Protein AF-A0A9D8IX11-F1 (afdb_monomer_lite)

Sequence (185 aa):
MSVLKRTYTVVKEFFIKYPAVLSGYIIYLYFFFATMDFYQNVKDESHSVLDLFQNFDALLWMWLLSYALVKIIDYRAKLLQREKDEIIRQREIELKETQLNTLHEVVRALQHDINNPLTIIFAYSRKAERSATENPEVLEFIKEIRESADRIAKSLADFSRAQTYQTVTTPFGPITSHGKENVPS

Secondary structure (DSSP, 8-state):
-HHHHHHHHHHHHHHHH-HHHHHHHHHHHHHHHHHHHHHHHHHH----HHHHHHHHHHHHHHHHHHHHHHHHHHHHHHHHHHHHHHHHHHHHHHHHHHHHHHHHHHHHHHHHHHHHHHHHHHHHHHHHHHH-TT-HHHHHHHHHHHHHHHHHHHHHHHHHHHHHT--EEETTEEE--PPP-----

Structure (mmCIF, N/CA/C/O backbone):
data_AF-A0A9D8IX11-F1
#
_entry.id   AF-A0A9D8IX11-F1
#
loop_
_atom_site.group_PDB
_atom_site.id
_atom_site.type_symbol
_atom_site.label_atom_id
_atom_site.label_alt_id
_atom_site.label_comp_id
_atom_site.label_asym_id
_atom_site.label_entity_id
_atom_site.label_seq_id
_atom_site.pdbx_PDB_ins_code
_atom_site.Cartn_x
_atom_site.Cartn_y
_atom_site.Cartn_z
_atom_site.occupancy
_atom_site.B_iso_or_equiv
_atom_site.auth_seq_id
_atom_site.auth_comp_id
_atom_site.auth_asym_id
_atom_site.auth_atom_id
_atom_site.pdbx_PDB_model_num
ATOM 1 N N . MET A 1 1 ? 27.690 30.017 -21.004 1.00 53.62 1 MET A N 1
ATOM 2 C CA . MET A 1 1 ? 28.148 28.628 -20.738 1.00 53.62 1 MET A CA 1
ATOM 3 C C . MET A 1 1 ? 27.056 27.681 -20.192 1.00 53.62 1 MET A C 1
ATOM 5 O O . MET A 1 1 ? 27.267 26.476 -20.212 1.00 53.62 1 MET A O 1
ATOM 9 N N . SER A 1 2 ? 25.881 28.165 -19.747 1.00 66.38 2 SER A N 1
ATOM 10 C CA . SER A 1 2 ? 24.789 27.330 -19.190 1.00 6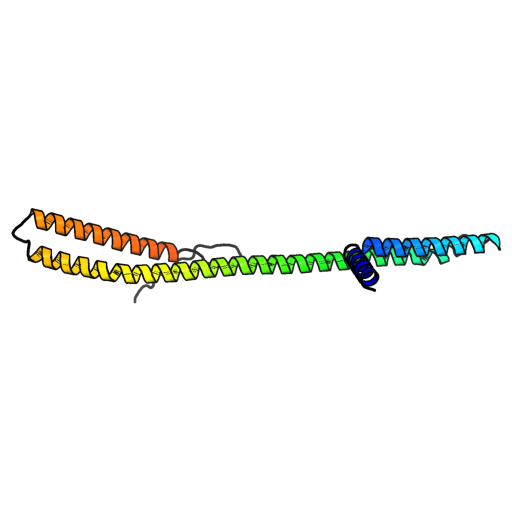6.38 2 SER A CA 1
ATOM 11 C C . SER A 1 2 ? 23.916 26.618 -20.240 1.00 66.38 2 SER A C 1
ATOM 13 O O . SER A 1 2 ? 23.458 25.502 -20.007 1.00 66.38 2 SER A O 1
ATOM 15 N N . VAL A 1 3 ? 23.722 27.221 -21.417 1.00 71.19 3 VAL A N 1
ATOM 16 C CA . VAL A 1 3 ? 22.855 26.683 -22.485 1.00 71.19 3 VAL A CA 1
ATOM 17 C C . VAL A 1 3 ? 23.454 25.429 -23.137 1.00 71.19 3 VAL A C 1
ATOM 19 O O . VAL A 1 3 ? 22.733 24.480 -23.433 1.00 71.19 3 VAL A O 1
ATOM 22 N N . LEU A 1 4 ? 24.784 25.376 -23.275 1.00 71.25 4 LEU A N 1
ATOM 23 C CA . LEU A 1 4 ? 25.499 24.226 -23.841 1.00 71.25 4 LEU A CA 1
ATOM 24 C C . LEU A 1 4 ? 25.418 22.989 -22.929 1.00 71.25 4 LEU A C 1
ATOM 26 O O . LEU A 1 4 ? 25.205 21.877 -23.396 1.00 71.25 4 LEU A O 1
ATOM 30 N N . LYS A 1 5 ? 25.519 23.182 -21.605 1.00 70.81 5 LYS A N 1
ATOM 31 C CA . LYS A 1 5 ? 25.327 22.090 -20.638 1.00 70.81 5 LYS A CA 1
ATOM 32 C C . LYS A 1 5 ? 23.883 21.594 -20.636 1.00 70.81 5 LYS A C 1
ATOM 34 O O . LYS A 1 5 ? 23.667 20.392 -20.637 1.00 70.81 5 LYS A O 1
ATOM 39 N N . ARG A 1 6 ? 22.900 22.500 -20.684 1.00 71.62 6 ARG A N 1
ATOM 40 C CA . ARG A 1 6 ? 21.474 22.133 -20.681 1.00 71.62 6 ARG A CA 1
ATOM 41 C C . ARG A 1 6 ? 21.070 21.357 -21.937 1.00 71.62 6 ARG A C 1
ATOM 43 O O . ARG A 1 6 ? 20.368 20.360 -21.829 1.00 71.62 6 ARG A O 1
ATOM 50 N N . THR A 1 7 ? 21.545 21.779 -23.107 1.00 75.38 7 THR A N 1
ATO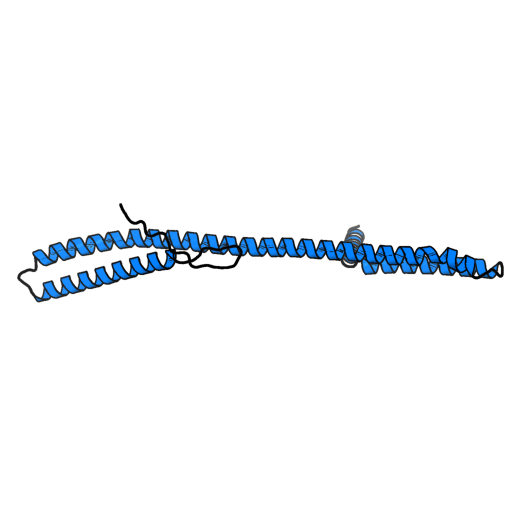M 51 C CA . THR A 1 7 ? 21.314 21.062 -24.373 1.00 75.38 7 THR A CA 1
ATOM 52 C C . THR A 1 7 ? 22.007 19.701 -24.382 1.00 75.38 7 THR A C 1
ATOM 54 O O . THR A 1 7 ? 21.373 18.712 -24.736 1.00 75.38 7 THR A O 1
ATOM 57 N N . TYR A 1 8 ? 23.247 19.610 -23.890 1.00 76.56 8 TYR A N 1
ATOM 58 C CA . TYR A 1 8 ? 23.950 18.334 -23.738 1.00 76.56 8 TYR A CA 1
ATOM 59 C C . TYR A 1 8 ? 23.199 17.347 -22.832 1.00 76.56 8 TYR A C 1
ATOM 61 O O . TYR A 1 8 ? 23.061 16.180 -23.190 1.00 76.56 8 TYR A O 1
ATOM 69 N N . THR A 1 9 ? 22.660 17.796 -21.693 1.00 72.12 9 THR A N 1
ATOM 70 C CA . THR A 1 9 ? 21.913 16.912 -20.782 1.00 72.12 9 THR A CA 1
ATOM 71 C C . THR A 1 9 ? 20.624 16.387 -21.413 1.00 72.12 9 THR A C 1
ATOM 73 O O . THR A 1 9 ? 20.359 15.195 -21.320 1.00 72.12 9 THR A O 1
ATOM 76 N N . VAL A 1 10 ? 19.863 17.236 -22.112 1.00 73.94 10 VAL A N 1
ATOM 77 C CA . VAL A 1 10 ? 18.613 16.833 -22.787 1.00 73.94 10 VAL A CA 1
ATOM 78 C C . VAL A 1 10 ? 18.887 15.837 -23.912 1.00 73.94 10 VAL A C 1
ATOM 80 O O . VAL A 1 10 ? 18.202 14.824 -24.028 1.00 73.94 10 VAL A O 1
ATOM 83 N N . VAL A 1 11 ? 19.918 16.091 -24.720 1.00 72.19 11 VAL A N 1
ATOM 84 C CA . VAL A 1 11 ? 20.327 15.187 -25.803 1.00 72.19 11 VAL A CA 1
ATOM 85 C C . VAL A 1 11 ? 20.815 13.852 -25.233 1.00 72.19 11 VAL A C 1
ATOM 87 O O . VAL A 1 11 ? 20.444 12.790 -25.729 1.00 72.19 11 VAL A O 1
ATOM 90 N N . LYS A 1 12 ? 21.583 13.885 -24.140 1.00 70.56 12 LYS A N 1
ATOM 91 C CA . LYS A 1 12 ? 22.043 12.684 -23.437 1.00 70.56 12 LYS A CA 1
ATOM 92 C C . LYS A 1 12 ? 20.875 11.878 -22.862 1.00 70.56 12 LYS A C 1
ATOM 94 O O . LYS A 1 12 ? 20.826 10.671 -23.067 1.00 70.56 12 LYS A O 1
ATOM 99 N N . GLU A 1 13 ? 19.927 12.521 -22.184 1.00 69.38 13 GLU A N 1
ATOM 100 C CA . GLU A 1 13 ? 18.719 11.862 -21.669 1.00 69.38 13 GLU A CA 1
ATOM 101 C C . GLU A 1 13 ? 17.867 11.269 -22.792 1.00 69.38 13 GLU A C 1
ATOM 103 O O . GLU A 1 13 ? 17.359 10.159 -22.650 1.00 69.38 13 GLU A O 1
ATOM 108 N N . PHE A 1 14 ? 17.758 11.958 -23.929 1.00 71.19 14 PHE A N 1
ATOM 109 C CA . PHE A 1 14 ? 17.039 11.458 -25.097 1.00 71.19 14 PHE A CA 1
ATOM 110 C C . PHE A 1 14 ? 17.687 10.192 -25.673 1.00 71.19 14 PHE A C 1
ATOM 112 O O . PHE A 1 14 ? 16.989 9.209 -25.916 1.00 71.19 14 PHE A O 1
ATOM 119 N N . PHE A 1 15 ? 19.014 10.166 -25.827 1.00 67.00 15 PHE A N 1
ATOM 120 C CA . PHE A 1 15 ? 19.726 8.980 -26.312 1.00 67.00 15 PHE A CA 1
ATOM 121 C C . PHE A 1 15 ? 19.745 7.825 -25.303 1.00 67.00 15 PHE A C 1
ATOM 123 O O . PHE A 1 15 ? 19.705 6.666 -25.711 1.00 67.00 15 PHE A O 1
ATOM 130 N N . ILE A 1 16 ? 19.741 8.119 -23.999 1.00 65.38 16 ILE A N 1
ATOM 131 C CA . ILE A 1 16 ? 19.570 7.103 -22.948 1.00 65.38 16 ILE A CA 1
ATOM 132 C C . ILE A 1 16 ? 18.152 6.517 -22.987 1.00 65.38 16 ILE A C 1
ATOM 134 O O . ILE A 1 16 ? 17.978 5.314 -22.803 1.00 65.38 16 ILE A O 1
ATOM 138 N N . LYS A 1 17 ? 17.140 7.351 -23.248 1.00 70.31 17 LYS A N 1
ATOM 139 C CA . LYS A 1 17 ? 15.735 6.935 -23.334 1.00 70.31 17 LYS A CA 1
ATOM 140 C C . LYS A 1 17 ? 15.424 6.163 -24.620 1.00 70.31 17 LYS A C 1
ATOM 142 O O . LYS A 1 17 ? 14.588 5.265 -24.593 1.00 70.31 17 LYS A O 1
ATOM 147 N N . TYR A 1 18 ? 16.108 6.480 -25.721 1.00 70.44 18 TYR A N 1
ATOM 148 C CA . TYR A 1 18 ? 15.903 5.866 -27.036 1.00 70.44 18 TYR A CA 1
ATOM 149 C C . TYR A 1 18 ? 17.219 5.340 -27.638 1.00 70.44 18 TYR A C 1
ATOM 151 O O . TYR A 1 18 ? 17.709 5.868 -28.641 1.00 70.44 18 TYR A O 1
ATOM 159 N N . PRO A 1 19 ? 17.787 4.258 -27.079 1.00 66.69 19 PRO A N 1
ATOM 160 C CA . PRO A 1 19 ? 19.046 3.680 -27.558 1.00 66.69 19 PRO A CA 1
ATOM 161 C C . PRO A 1 19 ? 18.957 3.162 -29.001 1.00 66.69 19 PRO A C 1
ATOM 163 O O . PRO A 1 19 ? 19.931 3.227 -29.748 1.00 66.69 19 PRO A O 1
ATOM 166 N N . ALA A 1 20 ? 17.769 2.716 -29.423 1.00 68.50 20 ALA A N 1
ATOM 167 C CA . ALA A 1 20 ? 17.506 2.307 -30.799 1.00 68.50 20 ALA A CA 1
ATOM 168 C C . ALA A 1 20 ? 17.742 3.460 -31.791 1.00 68.50 20 ALA A C 1
ATOM 170 O O . ALA A 1 20 ? 18.361 3.261 -32.834 1.00 68.50 20 ALA A O 1
ATOM 171 N N . VAL A 1 21 ? 17.331 4.683 -31.438 1.00 73.12 21 VAL A N 1
ATOM 172 C CA . VAL A 1 21 ? 17.494 5.870 -32.290 1.00 73.12 21 VAL A CA 1
ATOM 173 C C . VAL A 1 21 ? 18.972 6.231 -32.433 1.00 73.12 21 VAL A C 1
ATOM 175 O O . VAL A 1 21 ? 19.424 6.475 -33.548 1.00 73.12 21 VAL A O 1
ATOM 178 N N . LEU A 1 22 ? 19.748 6.181 -31.341 1.00 73.38 22 LEU A N 1
ATOM 179 C CA . LEU A 1 22 ? 21.206 6.367 -31.388 1.00 73.38 22 LEU A CA 1
ATOM 180 C C . LEU A 1 22 ? 21.865 5.351 -32.331 1.00 73.38 22 LEU A C 1
ATOM 182 O O . LEU A 1 22 ? 22.658 5.723 -33.192 1.00 73.38 22 LEU A O 1
ATOM 186 N N . SER A 1 23 ? 21.520 4.070 -32.179 1.00 71.56 23 SER A N 1
ATOM 187 C CA . SER A 1 23 ? 22.091 3.014 -33.014 1.00 71.56 23 SER A CA 1
ATOM 188 C C . SER A 1 23 ? 21.722 3.180 -34.490 1.00 71.56 23 SER A C 1
ATOM 190 O O . SER A 1 23 ? 22.580 3.001 -35.348 1.00 71.56 23 SER A O 1
ATOM 192 N N . GLY A 1 24 ? 20.495 3.626 -34.783 1.00 74.62 24 GLY A N 1
ATOM 193 C CA . GLY A 1 24 ? 20.067 3.972 -36.135 1.00 74.62 24 GLY A CA 1
ATOM 194 C C . GLY A 1 24 ? 20.939 5.071 -36.738 1.00 74.62 24 GLY A C 1
ATOM 195 O O . GLY A 1 24 ? 21.456 4.893 -37.835 1.00 74.62 24 GLY A O 1
ATOM 196 N N . TYR A 1 25 ? 21.188 6.162 -36.004 1.00 78.62 25 TYR A N 1
ATOM 197 C CA . TYR A 1 25 ? 22.081 7.232 -36.470 1.00 78.62 25 TYR A CA 1
ATOM 198 C C . TYR A 1 25 ? 23.495 6.729 -36.784 1.00 78.62 25 TYR A C 1
ATOM 200 O O . TYR A 1 25 ? 24.054 7.109 -37.809 1.00 78.62 25 TYR A O 1
ATOM 208 N N . ILE A 1 26 ? 24.059 5.858 -35.943 1.00 77.62 26 ILE A N 1
ATOM 209 C CA . ILE A 1 26 ? 25.401 5.289 -36.154 1.00 77.62 26 ILE A CA 1
ATOM 210 C C . ILE A 1 26 ? 25.430 4.394 -37.403 1.00 77.62 26 ILE A C 1
ATOM 212 O O . ILE A 1 26 ? 26.337 4.517 -38.225 1.00 77.62 26 ILE A O 1
ATOM 216 N N . ILE A 1 27 ? 24.415 3.543 -37.580 1.00 76.81 27 ILE A N 1
ATOM 217 C CA . ILE A 1 27 ? 24.293 2.650 -38.742 1.00 76.81 27 ILE A CA 1
ATOM 218 C C . ILE A 1 27 ? 24.140 3.458 -40.037 1.00 76.81 27 ILE A C 1
ATOM 220 O O . ILE A 1 27 ? 24.830 3.177 -41.015 1.00 76.81 27 ILE A O 1
ATOM 224 N N . TYR A 1 28 ? 23.284 4.485 -40.047 1.00 76.12 28 TYR A N 1
ATOM 225 C CA . TYR A 1 28 ? 23.083 5.338 -41.223 1.00 76.12 28 TYR A CA 1
ATOM 226 C C . TYR A 1 28 ? 24.319 6.175 -41.564 1.00 76.12 28 TYR A C 1
ATOM 228 O O . TYR A 1 28 ? 24.627 6.344 -42.743 1.00 76.12 28 TYR A O 1
ATOM 236 N N . LEU A 1 29 ? 25.050 6.668 -40.560 1.00 80.25 29 LEU A N 1
ATOM 237 C CA . LEU A 1 29 ? 26.297 7.401 -40.777 1.00 80.25 29 LEU A CA 1
ATOM 238 C C . LEU A 1 29 ? 27.355 6.504 -41.436 1.00 80.25 29 LEU A C 1
ATOM 240 O O . LEU A 1 29 ? 27.995 6.909 -42.402 1.00 80.25 29 LEU A O 1
ATOM 244 N N . TYR A 1 30 ? 27.506 5.272 -40.951 1.00 75.94 30 TYR A N 1
ATOM 245 C CA . TYR A 1 30 ? 28.409 4.298 -41.562 1.00 75.94 30 TYR A CA 1
ATOM 246 C C . TYR A 1 30 ? 27.980 3.933 -42.983 1.00 75.94 30 TYR A C 1
ATOM 248 O O . TYR A 1 30 ? 28.811 3.935 -43.883 1.00 75.94 30 TYR A O 1
ATOM 256 N N . PHE A 1 31 ? 26.685 3.681 -43.205 1.00 74.31 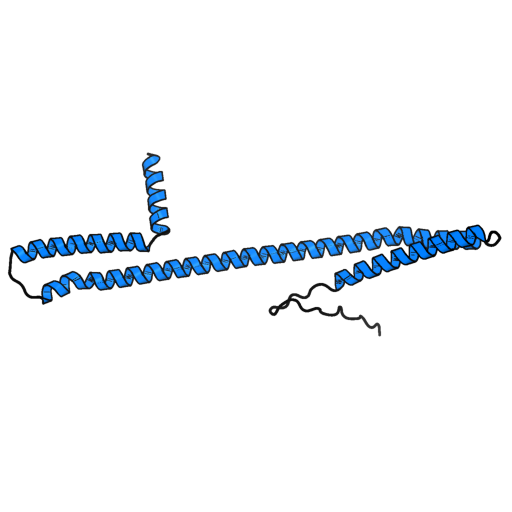31 PHE A N 1
ATOM 257 C CA . PHE A 1 31 ? 26.147 3.404 -44.537 1.00 74.31 31 PHE A CA 1
ATOM 258 C C . PHE A 1 31 ? 26.463 4.539 -45.518 1.00 74.31 31 PHE A C 1
ATOM 260 O O . PHE A 1 31 ? 26.851 4.283 -46.655 1.00 74.31 31 PHE A O 1
ATOM 267 N N . PHE A 1 32 ? 26.362 5.793 -45.070 1.00 76.69 32 PHE A N 1
ATOM 268 C CA . PHE A 1 32 ? 26.720 6.960 -45.871 1.00 76.69 32 PHE A CA 1
ATOM 269 C C . PHE A 1 32 ? 28.207 6.969 -46.252 1.00 76.69 32 PHE A C 1
ATOM 271 O O . PHE A 1 32 ? 28.525 7.138 -47.428 1.00 76.69 32 PHE A O 1
ATOM 278 N N . PHE A 1 33 ? 29.113 6.733 -45.296 1.00 76.06 33 PHE A N 1
ATOM 279 C CA . PHE A 1 33 ? 30.551 6.666 -45.579 1.00 76.06 33 PHE A CA 1
ATOM 280 C C . PHE A 1 33 ? 30.918 5.483 -46.479 1.00 76.06 33 PHE A C 1
ATOM 282 O O . PHE A 1 33 ? 31.650 5.677 -47.443 1.00 76.06 33 PHE A O 1
ATOM 289 N N . ALA A 1 34 ? 30.358 4.299 -46.230 1.00 72.69 34 ALA A N 1
ATOM 290 C CA . ALA A 1 34 ? 30.566 3.117 -47.066 1.00 72.69 34 ALA A CA 1
ATOM 291 C C . ALA A 1 34 ? 30.066 3.340 -48.504 1.00 72.69 34 ALA A C 1
ATOM 293 O O . ALA A 1 34 ? 30.726 2.952 -49.463 1.00 72.69 34 ALA A O 1
ATOM 294 N N . THR A 1 35 ? 28.932 4.029 -48.671 1.00 71.56 35 THR A N 1
ATOM 295 C CA . THR A 1 35 ? 28.404 4.389 -49.997 1.00 71.56 35 THR A CA 1
ATOM 296 C C . THR A 1 35 ? 29.283 5.435 -50.689 1.00 71.56 35 THR A C 1
ATOM 298 O O . THR A 1 35 ? 29.468 5.371 -51.902 1.00 71.56 35 THR A O 1
ATOM 301 N N . MET A 1 36 ? 29.839 6.395 -49.941 1.00 73.31 36 MET A N 1
ATOM 302 C CA . MET A 1 36 ? 30.742 7.410 -50.490 1.00 73.31 36 MET A CA 1
ATOM 303 C C . MET A 1 36 ? 32.074 6.799 -50.942 1.00 73.31 36 MET A C 1
ATOM 305 O O . MET A 1 36 ? 32.549 7.129 -52.026 1.00 73.31 36 MET A O 1
ATOM 309 N N . ASP A 1 37 ? 32.637 5.896 -50.138 1.00 68.38 37 ASP A N 1
ATOM 310 C CA . ASP A 1 37 ? 33.863 5.153 -50.446 1.00 68.38 37 ASP A CA 1
ATOM 311 C C . ASP A 1 37 ? 33.656 4.230 -51.655 1.00 68.38 37 ASP A C 1
ATOM 313 O O . ASP A 1 37 ? 34.429 4.254 -52.610 1.00 68.38 37 ASP A O 1
ATOM 317 N N . PHE A 1 38 ? 32.520 3.526 -51.704 1.00 67.00 38 PHE A N 1
ATOM 318 C CA . PHE A 1 38 ? 32.105 2.762 -52.879 1.00 67.00 38 PHE A CA 1
ATOM 319 C C . PHE A 1 38 ? 31.990 3.639 -54.136 1.00 67.00 38 PHE A C 1
ATOM 321 O O . PHE A 1 38 ? 32.485 3.262 -55.193 1.00 67.00 38 PHE A O 1
ATOM 328 N N . TYR A 1 39 ? 31.384 4.826 -54.039 1.00 69.56 39 TYR A N 1
ATOM 329 C CA . TYR A 1 39 ? 31.240 5.732 -55.184 1.00 69.56 39 TYR A CA 1
ATOM 330 C C . TYR A 1 39 ? 32.586 6.280 -55.684 1.00 69.56 39 TYR A C 1
ATOM 332 O O . TYR A 1 39 ? 32.749 6.494 -56.886 1.00 69.56 39 TYR A O 1
ATOM 340 N N . GLN A 1 40 ? 33.551 6.503 -54.786 1.00 66.06 40 GLN A N 1
ATOM 341 C CA . GLN A 1 40 ? 34.915 6.886 -55.162 1.00 66.06 40 GLN A CA 1
ATOM 342 C C . GLN A 1 40 ? 35.653 5.720 -55.834 1.00 66.06 40 GLN A C 1
ATOM 344 O O . GLN A 1 40 ? 36.211 5.912 -56.910 1.00 66.06 40 GLN A O 1
ATOM 349 N N . ASN A 1 41 ? 35.554 4.508 -55.285 1.00 63.34 41 ASN A N 1
ATOM 350 C CA . ASN A 1 41 ? 36.237 3.321 -55.809 1.00 63.34 41 ASN A CA 1
ATOM 351 C C . ASN A 1 41 ? 35.654 2.814 -57.147 1.00 63.34 41 ASN A C 1
ATOM 353 O O . ASN A 1 41 ? 36.403 2.391 -58.022 1.00 63.34 41 ASN A O 1
ATOM 357 N N . VAL A 1 42 ? 34.336 2.922 -57.370 1.00 63.50 42 VAL A N 1
ATOM 358 C CA . VAL A 1 42 ? 33.680 2.562 -58.652 1.00 63.50 42 VAL A CA 1
ATOM 359 C C . VAL A 1 42 ? 34.093 3.483 -59.801 1.00 63.50 42 VAL A C 1
ATOM 361 O O . VAL A 1 42 ? 34.030 3.096 -60.968 1.00 63.50 42 VAL A O 1
ATOM 364 N N . LYS A 1 43 ? 34.496 4.717 -59.490 1.00 61.47 43 LYS A N 1
ATOM 365 C CA . LYS A 1 43 ? 34.933 5.685 -60.496 1.00 61.47 43 LYS A CA 1
ATOM 366 C C . LYS A 1 43 ? 36.333 5.371 -61.041 1.00 61.47 43 LYS A C 1
ATOM 368 O O . LYS A 1 43 ? 36.614 5.782 -62.166 1.00 61.47 43 LYS A O 1
ATOM 373 N N . ASP A 1 44 ? 37.157 4.642 -60.286 1.00 62.12 44 ASP A N 1
ATOM 374 C CA . ASP A 1 44 ? 38.563 4.386 -60.622 1.00 62.12 44 ASP A CA 1
ATOM 375 C C . ASP A 1 44 ? 38.830 2.999 -61.238 1.00 62.12 44 ASP A C 1
ATOM 377 O O . ASP A 1 44 ? 39.755 2.889 -62.037 1.00 62.12 44 ASP A O 1
ATOM 381 N N . GLU A 1 45 ? 38.017 1.960 -60.998 1.00 56.19 45 GLU A N 1
ATOM 382 C CA . GLU A 1 45 ? 38.156 0.671 -61.702 1.00 56.19 45 GLU A CA 1
ATOM 383 C C . GLU A 1 45 ? 36.864 -0.177 -61.668 1.00 56.19 45 GLU A C 1
ATOM 385 O O . GLU A 1 45 ? 36.144 -0.240 -60.672 1.00 56.19 45 GLU A O 1
ATOM 390 N N . SER A 1 46 ? 36.567 -0.867 -62.775 1.00 55.38 46 SER A N 1
ATOM 391 C CA . SER A 1 46 ? 35.427 -1.788 -62.903 1.00 55.38 46 SER A CA 1
ATOM 392 C C . SER A 1 46 ? 35.701 -3.100 -62.154 1.00 55.38 46 SER A C 1
ATOM 394 O O . SER A 1 46 ? 36.199 -4.051 -62.760 1.00 55.38 46 SER A O 1
ATOM 396 N N . HIS A 1 47 ? 35.337 -3.174 -60.869 1.00 54.16 47 HIS A N 1
ATOM 397 C CA . HIS A 1 47 ? 35.548 -4.366 -60.033 1.00 54.16 47 HIS A CA 1
ATOM 398 C C . HIS A 1 47 ? 34.289 -5.146 -59.635 1.00 54.16 47 HIS A C 1
ATOM 400 O O . HIS A 1 47 ? 33.148 -4.699 -59.750 1.00 54.16 47 HIS A O 1
ATOM 406 N N . SER A 1 48 ? 34.569 -6.386 -59.221 1.00 60.19 48 SER A N 1
ATOM 407 C CA . SER A 1 48 ? 33.678 -7.531 -59.040 1.00 60.19 48 SER A CA 1
ATOM 408 C C . SER A 1 48 ? 32.818 -7.451 -57.769 1.00 60.19 48 SER A C 1
ATOM 410 O O . SER A 1 48 ? 33.204 -6.874 -56.757 1.00 60.19 48 SER A O 1
ATOM 412 N N . VAL A 1 49 ? 31.662 -8.119 -57.791 1.00 60.78 49 VAL A N 1
ATOM 413 C CA . VAL A 1 49 ? 30.618 -8.159 -56.738 1.00 60.78 49 VAL A CA 1
ATOM 414 C C . VAL A 1 49 ? 31.106 -8.593 -55.340 1.00 60.78 49 VAL A C 1
ATOM 416 O O . VAL A 1 49 ? 30.372 -8.450 -54.365 1.00 60.78 49 VAL A O 1
ATOM 419 N N . LEU A 1 50 ? 32.325 -9.127 -55.231 1.00 60.47 50 LEU A N 1
ATOM 420 C CA . LEU A 1 50 ? 32.936 -9.561 -53.972 1.00 60.47 50 LEU A CA 1
ATOM 421 C C . LEU A 1 50 ? 33.452 -8.393 -53.113 1.00 60.47 50 LEU A C 1
ATOM 423 O O . LEU A 1 50 ? 33.262 -8.434 -51.898 1.00 60.47 50 LEU A O 1
ATOM 427 N N . ASP A 1 51 ? 33.984 -7.321 -53.709 1.00 62.06 51 ASP A N 1
ATOM 428 C CA . ASP A 1 51 ? 34.426 -6.130 -52.951 1.00 62.06 51 ASP A CA 1
ATOM 429 C C . ASP A 1 51 ? 33.236 -5.375 -52.335 1.00 62.06 51 ASP A C 1
ATOM 431 O O . ASP A 1 51 ? 33.314 -4.809 -51.243 1.00 62.06 51 ASP A O 1
ATOM 435 N N . LEU A 1 52 ? 32.077 -5.449 -52.998 1.00 61.66 52 LEU A N 1
ATOM 436 C CA . LEU A 1 52 ? 30.795 -4.987 -52.469 1.00 61.66 52 LEU A CA 1
ATOM 437 C C . LEU A 1 52 ? 30.371 -5.748 -51.208 1.00 61.66 52 LEU A C 1
ATOM 439 O O . LEU A 1 52 ? 29.796 -5.155 -50.306 1.00 61.66 52 LEU A O 1
ATOM 443 N N . PHE A 1 53 ? 30.647 -7.046 -51.099 1.00 63.78 53 PHE A N 1
ATOM 444 C CA . PHE A 1 53 ? 30.328 -7.786 -49.875 1.00 63.78 53 PHE A CA 1
ATOM 445 C C . PHE A 1 53 ? 31.287 -7.439 -48.733 1.00 63.78 53 PHE A C 1
ATOM 447 O O . PHE A 1 53 ? 30.857 -7.316 -47.586 1.00 63.78 53 PHE A O 1
ATOM 454 N N . GLN A 1 54 ? 32.564 -7.220 -49.042 1.00 66.00 54 GLN A N 1
ATOM 455 C CA . GLN A 1 54 ? 33.586 -6.919 -48.042 1.00 66.00 54 GLN A CA 1
ATOM 456 C C . GLN A 1 54 ? 33.371 -5.553 -47.372 1.00 66.00 54 GLN A C 1
ATOM 458 O O . GLN A 1 54 ? 33.548 -5.425 -46.162 1.00 66.00 54 GLN A O 1
ATOM 463 N N . ASN A 1 55 ? 32.892 -4.559 -48.125 1.00 65.25 55 ASN A N 1
ATOM 464 C CA . ASN A 1 55 ? 32.590 -3.227 -47.592 1.00 65.25 55 ASN A CA 1
ATOM 465 C C . ASN A 1 55 ? 31.282 -3.158 -46.780 1.00 65.25 55 ASN A C 1
ATOM 467 O O . ASN A 1 55 ? 31.081 -2.214 -46.017 1.00 65.25 55 ASN A O 1
ATOM 471 N N . PHE A 1 56 ? 30.387 -4.144 -46.919 1.00 68.38 56 PHE A N 1
ATOM 472 C CA . PHE A 1 56 ? 29.058 -4.131 -46.295 1.00 68.38 56 PHE A CA 1
ATOM 473 C C . PHE A 1 56 ? 28.889 -5.173 -45.171 1.00 68.38 56 PHE A C 1
ATOM 475 O O . PHE A 1 56 ? 27.885 -5.122 -44.459 1.00 68.38 56 PHE A O 1
ATOM 482 N N . ASP A 1 57 ? 29.863 -6.060 -44.931 1.00 73.12 57 ASP A N 1
ATOM 483 C CA . ASP A 1 57 ? 29.821 -7.068 -43.851 1.00 73.12 57 ASP A CA 1
ATOM 484 C C . ASP A 1 57 ? 29.613 -6.440 -42.455 1.00 73.12 57 ASP A C 1
ATOM 486 O O . ASP A 1 57 ? 28.828 -6.917 -41.631 1.00 73.12 57 ASP A O 1
ATOM 490 N N . ALA A 1 58 ? 30.216 -5.273 -42.209 1.00 75.19 58 ALA A N 1
ATOM 491 C CA . ALA A 1 58 ? 30.061 -4.559 -40.944 1.00 75.19 58 ALA A CA 1
ATOM 492 C C . ALA A 1 58 ? 28.616 -4.088 -40.668 1.00 75.19 58 ALA A C 1
ATOM 494 O O . ALA A 1 58 ? 28.245 -3.918 -39.503 1.00 75.19 58 ALA A O 1
ATOM 495 N N . LEU A 1 59 ? 27.771 -3.900 -41.693 1.00 77.38 59 LEU A N 1
ATOM 496 C CA . LEU A 1 59 ? 26.371 -3.491 -41.496 1.00 77.38 59 LEU A CA 1
ATOM 497 C C . LEU A 1 59 ? 25.557 -4.576 -40.796 1.00 77.38 59 LEU A C 1
ATOM 499 O O . LEU A 1 59 ? 24.756 -4.253 -39.915 1.00 77.38 59 LEU A O 1
ATOM 503 N N . LEU A 1 60 ? 25.784 -5.846 -41.147 1.00 77.12 60 LEU A N 1
ATOM 504 C CA . LEU A 1 60 ? 25.126 -6.982 -40.499 1.00 77.12 60 LEU A CA 1
ATOM 505 C C . LEU A 1 60 ? 25.520 -7.054 -39.021 1.00 77.12 60 LEU A C 1
ATOM 507 O O . LEU A 1 60 ? 24.653 -7.169 -38.149 1.00 77.12 60 LEU A O 1
ATOM 511 N N . TRP A 1 61 ? 26.812 -6.884 -38.726 1.00 76.12 61 TRP A N 1
ATOM 512 C CA . TRP A 1 61 ? 27.319 -6.853 -37.355 1.00 76.12 61 TRP A CA 1
ATOM 513 C C . TRP A 1 61 ? 26.774 -5.683 -36.540 1.00 76.12 61 TRP A C 1
ATOM 515 O O . TRP A 1 61 ? 26.393 -5.867 -35.384 1.00 76.12 61 TRP A O 1
ATOM 525 N N . MET A 1 62 ? 26.673 -4.490 -37.125 1.00 76.44 62 MET A N 1
ATOM 526 C CA . MET A 1 62 ? 26.123 -3.330 -36.422 1.00 76.44 62 MET A CA 1
ATOM 527 C C . MET A 1 62 ? 24.620 -3.437 -36.167 1.00 76.44 62 MET A C 1
ATOM 529 O O . MET A 1 62 ? 24.155 -3.017 -35.106 1.00 76.44 62 MET A O 1
ATOM 533 N N . TRP A 1 63 ? 23.858 -4.031 -37.086 1.00 80.75 63 TRP A N 1
ATOM 534 C CA . TRP A 1 63 ? 22.444 -4.332 -36.857 1.00 80.75 63 TRP A CA 1
ATOM 535 C C . TRP A 1 63 ? 22.256 -5.330 -35.715 1.00 80.75 63 TRP A C 1
ATOM 537 O O . TRP A 1 63 ? 21.420 -5.118 -34.832 1.00 80.75 63 TRP A O 1
ATOM 547 N N . LEU A 1 64 ? 23.073 -6.384 -35.685 1.00 82.62 64 LEU A N 1
ATOM 548 C CA . LEU A 1 64 ? 23.055 -7.371 -34.610 1.00 82.62 64 LEU A CA 1
ATOM 549 C C . LEU A 1 64 ? 23.438 -6.738 -33.263 1.00 82.62 64 LEU A C 1
ATOM 551 O O . 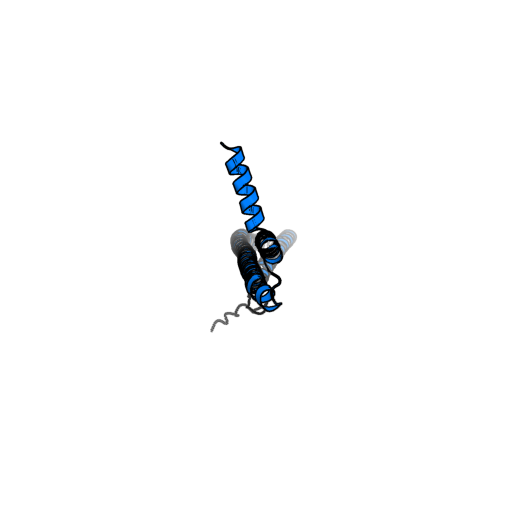LEU A 1 64 ? 22.761 -6.967 -32.258 1.00 82.62 64 LEU A O 1
ATOM 555 N N . LEU A 1 65 ? 24.463 -5.881 -33.248 1.00 80.44 65 LEU A N 1
ATOM 556 C CA . LEU A 1 65 ? 24.887 -5.138 -32.060 1.00 80.44 65 LEU A CA 1
ATOM 557 C C . LEU A 1 65 ? 23.791 -4.181 -31.563 1.00 80.44 65 LEU A C 1
ATOM 559 O O . LEU A 1 65 ? 23.517 -4.121 -30.364 1.00 80.44 65 LEU A O 1
ATOM 563 N N . SER A 1 66 ? 23.136 -3.461 -32.477 1.00 82.25 66 SER A N 1
ATOM 564 C CA . SER A 1 66 ? 22.002 -2.581 -32.173 1.00 82.25 66 SER A CA 1
ATOM 565 C C . SER A 1 66 ? 20.852 -3.361 -31.534 1.00 82.25 66 SER A C 1
ATOM 567 O O . SER A 1 66 ? 20.378 -2.995 -30.453 1.00 82.25 66 SER A O 1
ATOM 569 N N . TYR A 1 67 ? 20.456 -4.482 -32.141 1.00 83.31 67 TYR A N 1
ATOM 570 C CA . TYR A 1 67 ? 19.407 -5.345 -31.607 1.00 83.31 67 TYR A CA 1
ATOM 571 C C . TYR A 1 67 ? 19.750 -5.861 -30.200 1.00 83.31 67 TYR A C 1
ATOM 573 O O . TYR A 1 67 ? 18.916 -5.793 -29.289 1.00 83.31 67 TYR A O 1
ATOM 581 N N . ALA A 1 68 ? 20.990 -6.314 -29.994 1.00 81.81 68 ALA A N 1
ATOM 582 C CA . ALA A 1 68 ? 21.470 -6.771 -28.692 1.00 81.81 68 ALA A CA 1
ATOM 583 C C . ALA A 1 68 ? 21.433 -5.650 -27.638 1.00 81.81 68 ALA A C 1
ATOM 585 O O . ALA A 1 68 ? 20.933 -5.862 -26.529 1.00 81.81 68 ALA A O 1
ATOM 586 N N . LEU A 1 69 ? 21.889 -4.442 -27.984 1.00 83.44 69 LEU A N 1
ATOM 587 C CA . LEU A 1 69 ? 21.856 -3.278 -27.094 1.00 83.44 69 LEU A CA 1
ATOM 588 C C . LEU A 1 69 ? 20.431 -2.920 -26.668 1.00 83.44 69 LEU A C 1
ATOM 590 O O . LEU A 1 69 ? 20.172 -2.738 -25.476 1.00 83.44 69 LEU A O 1
ATOM 594 N N . VAL A 1 70 ? 19.496 -2.859 -27.619 1.00 85.00 70 VAL A N 1
ATOM 595 C CA . VAL A 1 70 ? 18.085 -2.572 -27.322 1.00 85.00 70 VAL A CA 1
ATOM 596 C C . VAL A 1 70 ? 17.508 -3.632 -26.385 1.00 85.00 70 VAL A C 1
ATOM 598 O O . VAL A 1 70 ? 16.854 -3.285 -25.400 1.00 85.00 70 VAL A O 1
ATOM 601 N N . LYS A 1 71 ? 17.796 -4.915 -26.632 1.00 83.69 71 LYS A N 1
ATOM 602 C CA . LYS A 1 71 ? 17.332 -6.011 -25.771 1.00 83.69 71 LYS A CA 1
ATOM 603 C C . LYS A 1 71 ? 17.876 -5.930 -24.349 1.00 83.69 71 LYS A C 1
ATOM 605 O O . LYS A 1 71 ? 17.112 -6.142 -23.410 1.00 83.69 71 LYS A O 1
ATOM 610 N N . ILE A 1 72 ? 19.154 -5.600 -24.176 1.00 84.25 72 ILE A N 1
ATOM 611 C CA . ILE A 1 72 ? 19.761 -5.439 -22.846 1.00 84.25 72 ILE A CA 1
ATOM 612 C C . ILE A 1 72 ? 19.093 -4.291 -22.083 1.00 84.25 72 ILE A C 1
ATOM 614 O O . ILE A 1 72 ? 18.814 -4.422 -20.889 1.00 84.25 72 ILE A O 1
ATOM 618 N N . ILE A 1 73 ? 18.818 -3.174 -22.758 1.00 83.25 73 ILE A N 1
ATOM 619 C CA . ILE A 1 73 ? 18.213 -1.999 -22.124 1.00 83.25 73 ILE A CA 1
ATOM 620 C C . ILE A 1 73 ? 16.754 -2.268 -21.750 1.00 83.25 73 ILE A C 1
ATOM 622 O O . ILE A 1 73 ? 16.368 -1.977 -20.619 1.00 83.25 73 ILE A O 1
ATOM 626 N N . ASP A 1 74 ? 15.971 -2.885 -22.638 1.00 84.88 74 ASP A N 1
ATOM 627 C CA . ASP A 1 74 ? 14.595 -3.306 -22.341 1.00 84.88 74 ASP A CA 1
ATOM 628 C C . ASP A 1 74 ? 14.554 -4.289 -21.159 1.00 84.88 74 ASP A C 1
ATOM 630 O O . ASP A 1 74 ? 13.747 -4.147 -20.240 1.00 84.88 74 ASP A O 1
ATOM 634 N N . TYR A 1 75 ? 15.485 -5.247 -21.118 1.00 87.31 75 TYR A N 1
ATOM 635 C CA . TYR A 1 75 ? 15.579 -6.198 -20.014 1.00 87.31 75 TYR A CA 1
ATOM 636 C C . TYR A 1 75 ? 15.893 -5.512 -18.677 1.00 87.31 75 TYR A C 1
ATOM 638 O O . TYR A 1 75 ? 15.209 -5.756 -17.682 1.00 87.31 75 TYR A O 1
ATOM 646 N N . ARG A 1 76 ? 16.876 -4.601 -18.653 1.00 85.25 76 ARG A N 1
ATOM 647 C CA . ARG A 1 76 ? 17.199 -3.811 -17.452 1.00 85.25 76 ARG A CA 1
ATOM 648 C C . ARG A 1 76 ? 16.041 -2.914 -17.020 1.00 85.25 76 ARG A C 1
ATOM 650 O O . ARG A 1 76 ? 15.776 -2.816 -15.827 1.00 85.25 76 ARG A O 1
ATOM 657 N N . ALA A 1 77 ? 15.342 -2.286 -17.965 1.00 87.00 77 ALA A N 1
ATOM 658 C CA . ALA A 1 77 ? 14.187 -1.444 -17.669 1.00 87.00 77 ALA A CA 1
ATOM 659 C C . ALA A 1 77 ? 13.052 -2.255 -17.027 1.00 87.00 77 ALA A C 1
ATOM 661 O O . ALA A 1 77 ? 12.494 -1.832 -16.015 1.00 87.00 77 ALA A O 1
ATOM 662 N N . LYS A 1 78 ? 12.769 -3.452 -17.557 1.00 88.56 78 LYS A N 1
ATOM 663 C CA . LYS A 1 78 ? 11.774 -4.378 -16.997 1.00 88.56 78 LYS A CA 1
ATOM 664 C C . LYS A 1 78 ? 12.135 -4.852 -15.594 1.00 88.56 78 LYS A C 1
ATOM 666 O O . LYS A 1 78 ? 11.257 -4.904 -14.740 1.00 88.56 78 LYS A O 1
ATOM 671 N N . LEU A 1 79 ? 13.403 -5.181 -15.351 1.00 90.19 79 LEU A N 1
ATOM 672 C CA . LEU A 1 79 ? 13.896 -5.539 -14.017 1.00 90.19 79 LEU A CA 1
ATOM 673 C C . LEU A 1 79 ? 13.695 -4.397 -13.022 1.00 90.19 79 LEU A C 1
ATOM 675 O O . LEU A 1 79 ? 13.058 -4.594 -11.994 1.00 90.19 79 LEU A O 1
ATOM 679 N N . LEU A 1 80 ? 14.142 -3.192 -13.376 1.00 90.12 80 LEU A N 1
ATOM 680 C CA . LEU A 1 80 ? 14.014 -2.023 -12.508 1.00 90.12 80 LEU A CA 1
ATOM 681 C C . LEU A 1 80 ? 12.545 -1.679 -12.215 1.00 90.12 80 LEU A C 1
ATOM 683 O O . LEU A 1 80 ? 12.213 -1.198 -11.134 1.00 90.12 80 LEU A O 1
ATOM 687 N N . GLN A 1 81 ? 11.656 -1.895 -13.185 1.00 90.38 81 GLN A N 1
ATOM 688 C CA . GLN A 1 81 ? 10.226 -1.683 -12.996 1.00 90.38 81 GLN A CA 1
ATOM 689 C C . GLN A 1 81 ? 9.627 -2.718 -12.038 1.00 90.38 81 GLN A C 1
ATOM 691 O O . GLN A 1 81 ? 8.897 -2.334 -11.132 1.00 90.38 81 GLN A O 1
ATOM 696 N N . ARG A 1 82 ? 10.002 -3.997 -12.168 1.00 90.56 82 ARG A N 1
ATOM 697 C CA . ARG A 1 82 ? 9.576 -5.049 -11.231 1.00 90.56 82 ARG A CA 1
ATOM 698 C C . ARG A 1 82 ? 10.045 -4.776 -9.808 1.00 90.56 82 ARG A C 1
ATOM 700 O O . ARG A 1 82 ? 9.227 -4.837 -8.901 1.00 90.56 82 ARG A O 1
ATOM 707 N N . GLU A 1 83 ? 11.311 -4.409 -9.621 1.00 91.12 83 GLU A N 1
ATOM 708 C CA . GLU A 1 83 ? 11.845 -4.058 -8.297 1.00 91.12 83 GLU A CA 1
ATOM 709 C C . GLU A 1 83 ? 11.069 -2.890 -7.670 1.00 91.12 83 GLU A C 1
ATOM 711 O O . GLU A 1 83 ? 10.717 -2.926 -6.492 1.00 91.12 83 GLU A O 1
ATOM 716 N N . LYS A 1 84 ? 10.739 -1.859 -8.459 1.00 93.38 84 LYS A N 1
ATOM 717 C CA . LYS A 1 84 ? 9.921 -0.734 -7.983 1.00 93.38 84 LYS A CA 1
ATOM 718 C C . LYS A 1 84 ? 8.511 -1.166 -7.596 1.00 93.38 84 LYS A C 1
ATOM 720 O O . LYS A 1 84 ? 8.031 -0.757 -6.540 1.00 93.38 84 LYS A O 1
ATOM 725 N N . ASP A 1 85 ? 7.862 -1.974 -8.427 1.00 92.88 85 ASP A N 1
ATOM 726 C CA . ASP A 1 85 ? 6.510 -2.468 -8.164 1.00 92.88 85 ASP A CA 1
ATOM 727 C C . ASP A 1 85 ? 6.482 -3.358 -6.911 1.00 92.88 85 ASP A C 1
ATOM 729 O O . ASP A 1 85 ? 5.560 -3.262 -6.100 1.00 92.88 85 ASP A O 1
ATOM 733 N N . GLU A 1 86 ? 7.510 -4.183 -6.708 1.00 93.00 86 GLU A N 1
ATOM 734 C CA . GLU A 1 86 ? 7.681 -4.996 -5.501 1.00 93.00 86 GLU A CA 1
ATOM 735 C C . GLU A 1 86 ? 7.858 -4.132 -4.250 1.00 93.00 86 GLU A C 1
ATOM 737 O O . GLU A 1 86 ? 7.175 -4.368 -3.254 1.00 93.00 86 GLU A O 1
ATOM 742 N N . ILE A 1 87 ? 8.689 -3.087 -4.305 1.00 93.19 87 ILE A N 1
ATOM 743 C CA . ILE A 1 87 ? 8.872 -2.147 -3.187 1.00 93.19 87 ILE A CA 1
ATOM 744 C C . ILE A 1 87 ? 7.559 -1.434 -2.840 1.00 93.19 87 ILE A C 1
ATOM 746 O O . ILE A 1 87 ? 7.235 -1.271 -1.663 1.00 93.19 87 ILE A O 1
ATOM 750 N N . ILE A 1 88 ? 6.789 -1.003 -3.843 1.00 92.50 88 ILE A N 1
ATOM 751 C CA . ILE A 1 88 ? 5.492 -0.347 -3.617 1.00 92.50 88 ILE A CA 1
ATOM 752 C C . ILE A 1 88 ? 4.524 -1.316 -2.936 1.00 92.50 88 ILE A C 1
ATOM 754 O O . ILE A 1 88 ? 3.919 -0.961 -1.925 1.00 92.50 88 ILE A O 1
ATOM 758 N N . ARG A 1 89 ? 4.433 -2.557 -3.427 1.00 90.00 89 ARG A N 1
ATOM 759 C CA . ARG A 1 89 ? 3.596 -3.594 -2.807 1.00 90.00 89 ARG A CA 1
ATOM 760 C C . ARG A 1 89 ? 4.015 -3.893 -1.371 1.00 90.00 89 ARG A C 1
ATOM 762 O O . ARG A 1 89 ? 3.150 -4.017 -0.512 1.00 90.00 89 ARG A O 1
ATOM 769 N N . GLN A 1 90 ? 5.316 -3.985 -1.097 1.00 89.56 90 GLN A N 1
ATOM 770 C CA . GLN A 1 90 ? 5.823 -4.205 0.260 1.00 89.56 90 GLN A CA 1
ATOM 771 C C . GLN A 1 90 ? 5.423 -3.064 1.198 1.00 89.56 90 GLN A C 1
ATOM 773 O O . GLN A 1 90 ? 4.912 -3.330 2.281 1.00 89.56 90 GLN A O 1
ATOM 778 N N . ARG A 1 91 ? 5.551 -1.807 0.758 1.00 90.50 91 ARG A N 1
ATOM 779 C CA . ARG A 1 91 ? 5.102 -0.647 1.545 1.00 90.50 91 ARG A CA 1
ATOM 780 C C . ARG A 1 91 ? 3.600 -0.659 1.804 1.00 90.50 91 ARG A C 1
ATOM 782 O O . ARG A 1 91 ? 3.170 -0.317 2.899 1.00 90.50 91 ARG A O 1
ATOM 789 N N . GLU A 1 92 ? 2.789 -1.035 0.818 1.00 89.56 92 GLU A N 1
ATOM 790 C CA . GLU A 1 92 ? 1.340 -1.154 1.014 1.00 89.56 92 GLU A CA 1
ATOM 791 C C . GLU A 1 92 ? 0.984 -2.233 2.041 1.00 89.56 92 GLU A C 1
ATOM 793 O O . GLU A 1 92 ? 0.070 -2.035 2.842 1.00 89.56 92 GLU A O 1
ATOM 798 N N . ILE A 1 93 ? 1.698 -3.361 2.029 1.00 89.75 93 ILE A N 1
ATOM 799 C CA . ILE A 1 93 ? 1.526 -4.433 3.015 1.00 89.75 93 ILE A CA 1
ATOM 800 C C . ILE A 1 93 ? 1.931 -3.939 4.407 1.00 89.75 93 ILE A C 1
ATOM 802 O O . ILE A 1 93 ? 1.141 -4.068 5.337 1.00 89.75 93 ILE A O 1
ATOM 806 N N . GLU A 1 94 ? 3.099 -3.311 4.536 1.00 87.06 94 GLU A N 1
ATOM 807 C CA . GLU A 1 94 ? 3.613 -2.779 5.806 1.00 87.06 94 GLU A CA 1
ATOM 808 C C . GLU A 1 94 ? 2.681 -1.713 6.406 1.00 87.06 94 GLU A C 1
ATOM 810 O O . GLU A 1 94 ? 2.406 -1.712 7.608 1.00 87.06 94 GLU A O 1
ATOM 815 N N . LEU A 1 95 ? 2.121 -0.831 5.570 1.00 88.62 95 LEU A N 1
ATOM 816 C CA . LEU A 1 95 ? 1.141 0.164 6.009 1.00 88.62 95 LEU A CA 1
ATOM 817 C C . LEU A 1 95 ? -0.142 -0.488 6.526 1.00 88.62 95 LEU A C 1
ATOM 819 O O . LEU A 1 95 ? -0.659 -0.074 7.563 1.00 88.62 95 LEU A O 1
ATOM 823 N N . LYS A 1 96 ? -0.656 -1.507 5.828 1.00 85.69 96 LY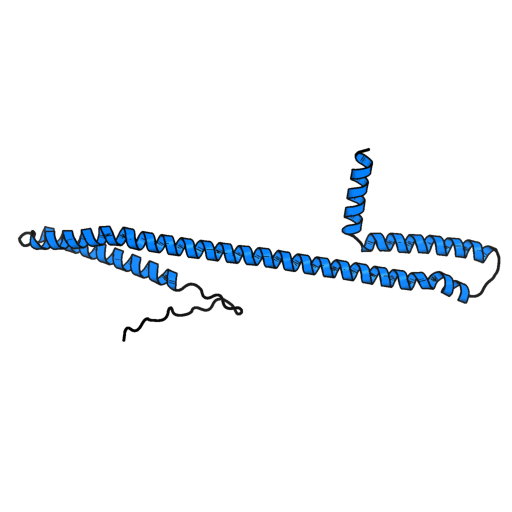S A N 1
ATOM 824 C CA . LYS A 1 96 ? -1.839 -2.257 6.275 1.00 85.69 96 LYS A CA 1
ATOM 825 C C . LYS A 1 96 ? -1.566 -3.000 7.577 1.00 85.69 96 LYS A C 1
ATOM 827 O O . LYS A 1 96 ? -2.401 -2.967 8.472 1.00 85.69 96 LYS A O 1
ATOM 832 N N . GLU A 1 97 ? -0.401 -3.625 7.705 1.00 85.31 97 GLU A N 1
ATOM 833 C CA . GLU A 1 97 ? 0.017 -4.310 8.929 1.00 85.31 97 GLU A CA 1
ATOM 834 C C . GLU A 1 97 ? 0.118 -3.336 10.108 1.00 85.31 97 GLU A C 1
ATOM 836 O O . GLU A 1 97 ? -0.433 -3.591 11.177 1.00 85.31 97 GLU A O 1
ATOM 841 N N . THR A 1 98 ? 0.723 -2.167 9.892 1.00 85.19 98 THR A N 1
ATOM 842 C CA . THR A 1 98 ? 0.799 -1.106 10.904 1.00 85.19 98 THR A CA 1
ATOM 843 C C . THR A 1 98 ? -0.593 -0.638 11.324 1.00 85.19 98 THR A C 1
ATOM 845 O O . THR A 1 98 ? -0.873 -0.546 12.516 1.00 85.19 98 THR A O 1
ATOM 848 N N . GLN A 1 99 ? -1.493 -0.397 10.364 1.00 83.56 99 GLN A N 1
ATOM 849 C CA . GLN A 1 99 ? -2.878 -0.007 10.650 1.00 83.56 99 GLN A CA 1
ATOM 850 C C . GLN A 1 99 ? -3.619 -1.064 11.476 1.00 83.56 99 GLN A C 1
ATOM 852 O O . GLN A 1 99 ? -4.328 -0.709 12.417 1.00 83.56 99 GLN A O 1
ATOM 857 N N . LEU A 1 100 ? -3.440 -2.348 11.153 1.00 85.38 100 LEU A N 1
ATOM 858 C CA . LEU A 1 100 ? -4.030 -3.456 11.907 1.00 85.38 100 LEU A CA 1
ATOM 859 C C . LEU A 1 100 ? -3.470 -3.531 13.332 1.00 85.38 100 LEU A C 1
ATOM 861 O O . LEU A 1 100 ? -4.242 -3.659 14.282 1.00 85.38 100 LEU A O 1
ATOM 865 N N . ASN A 1 101 ? -2.156 -3.386 13.497 1.00 84.25 101 ASN A N 1
ATOM 866 C CA . ASN A 1 101 ? -1.513 -3.389 14.811 1.00 84.25 101 ASN A CA 1
ATOM 867 C C . ASN A 1 101 ? -1.992 -2.215 15.676 1.00 84.25 101 ASN A C 1
ATOM 869 O O . ASN A 1 101 ? -2.384 -2.418 16.825 1.00 84.25 101 ASN A O 1
ATOM 873 N N . THR A 1 102 ? -2.053 -1.003 15.116 1.00 86.81 102 THR A N 1
ATOM 874 C CA . THR A 1 102 ? -2.599 0.168 15.819 1.00 86.81 102 THR A CA 1
ATOM 875 C C . THR A 1 102 ? -4.062 -0.039 16.201 1.00 86.81 102 THR A C 1
ATOM 877 O O . THR A 1 102 ? -4.460 0.290 17.316 1.00 86.81 102 THR A O 1
ATOM 880 N N . LEU A 1 103 ? -4.875 -0.612 15.310 1.00 84.38 103 LEU A N 1
ATOM 881 C CA . LEU A 1 103 ? -6.272 -0.913 15.613 1.00 84.38 103 LEU A CA 1
ATOM 882 C C . LEU A 1 103 ? -6.384 -1.908 16.777 1.00 84.38 103 LEU A C 1
ATOM 884 O O . LEU A 1 103 ? -7.187 -1.687 17.682 1.00 84.38 103 LEU A O 1
ATOM 888 N N . HIS A 1 104 ? -5.543 -2.945 16.805 1.00 85.00 104 HIS A N 1
ATOM 889 C CA . HIS A 1 104 ? -5.500 -3.914 17.898 1.00 85.00 104 HIS A CA 1
ATOM 890 C C . HIS A 1 104 ? -5.136 -3.260 19.240 1.00 85.00 104 HIS A C 1
ATOM 892 O O . HIS A 1 104 ? -5.788 -3.518 20.255 1.00 85.00 104 HIS A O 1
ATOM 898 N N . GLU A 1 105 ? -4.138 -2.374 19.249 1.00 85.06 105 GLU A N 1
ATOM 899 C CA . GLU A 1 105 ? -3.763 -1.604 20.440 1.00 85.06 105 GLU A CA 1
ATOM 900 C C . GLU A 1 105 ? -4.907 -0.710 20.928 1.00 85.06 105 GLU A C 1
ATOM 902 O O . GLU A 1 105 ? -5.227 -0.718 22.119 1.00 85.06 105 GLU A O 1
ATOM 907 N N . VAL A 1 106 ? -5.575 0.003 20.016 1.00 87.88 106 VAL A N 1
ATOM 908 C CA . VAL A 1 106 ? -6.724 0.861 20.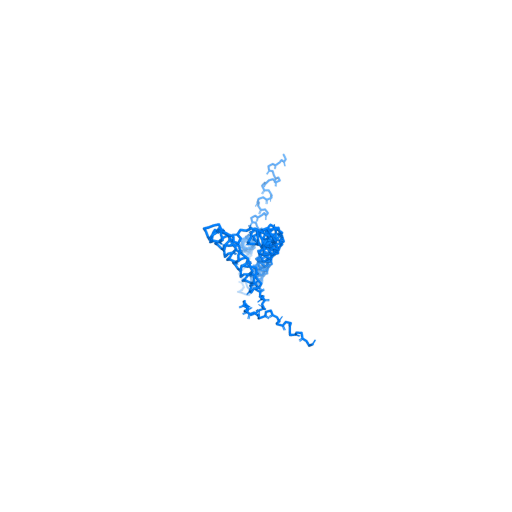343 1.00 87.88 106 VAL A CA 1
ATOM 909 C C . VAL A 1 106 ? -7.881 0.040 20.910 1.00 87.88 106 VAL A C 1
ATOM 911 O O . VAL A 1 106 ? -8.452 0.418 21.931 1.00 87.88 106 VAL A O 1
ATOM 914 N N . VAL A 1 107 ? -8.217 -1.100 20.300 1.00 87.44 107 VAL A N 1
ATOM 915 C CA . VAL A 1 107 ? -9.278 -1.994 20.795 1.00 87.44 107 VAL A CA 1
ATOM 916 C C . VAL A 1 107 ? -8.949 -2.504 22.192 1.00 87.44 107 VAL A C 1
ATOM 918 O O . VAL A 1 107 ? -9.820 -2.516 23.062 1.00 87.44 107 VAL A O 1
ATOM 921 N N . ARG A 1 108 ? -7.694 -2.885 22.438 1.00 86.25 108 ARG A N 1
ATOM 922 C CA . ARG A 1 108 ? -7.248 -3.354 23.752 1.00 86.25 108 ARG A CA 1
ATOM 923 C C . ARG A 1 108 ? -7.312 -2.251 24.809 1.00 86.25 108 ARG A C 1
ATOM 925 O O . ARG A 1 108 ? -7.756 -2.518 25.926 1.00 86.25 108 ARG A O 1
ATOM 932 N N . ALA A 1 109 ? -6.905 -1.032 24.457 1.00 88.25 109 ALA A N 1
ATOM 933 C CA . ALA A 1 109 ? -7.012 0.132 25.332 1.00 88.25 109 ALA A CA 1
ATOM 934 C C . ALA A 1 109 ? -8.480 0.443 25.661 1.00 88.25 109 ALA A C 1
ATOM 936 O O . ALA A 1 109 ? -8.843 0.514 26.831 1.00 88.25 109 ALA A O 1
ATOM 937 N N . LEU A 1 110 ? -9.351 0.495 24.648 1.00 88.69 110 LEU A N 1
ATOM 938 C CA . LEU A 1 110 ? -10.794 0.671 24.839 1.00 88.69 110 LEU A CA 1
ATOM 939 C C . LEU A 1 110 ? -11.396 -0.431 25.713 1.00 88.69 110 LEU A C 1
ATOM 941 O O . LEU A 1 110 ? -12.217 -0.148 26.581 1.00 88.69 110 LEU A O 1
ATOM 945 N N . GLN A 1 111 ? -10.981 -1.685 25.524 1.00 88.50 111 GLN A N 1
ATOM 946 C CA . GLN A 1 111 ? -11.457 -2.794 26.342 1.00 88.50 111 GLN A CA 1
ATOM 947 C C . GLN A 1 111 ? -11.102 -2.600 27.820 1.00 88.50 111 GLN A C 1
ATOM 949 O O . GLN A 1 111 ? -11.950 -2.796 28.690 1.00 88.50 111 GLN A O 1
ATOM 954 N N . HIS A 1 112 ? -9.866 -2.195 28.103 1.00 88.00 112 HIS A N 1
ATOM 955 C CA . HIS A 1 112 ? -9.424 -1.882 29.458 1.00 88.00 112 HIS A CA 1
ATOM 956 C C . HIS A 1 112 ? -10.204 -0.696 30.051 1.00 88.00 112 HIS A C 1
ATOM 958 O O . HIS A 1 112 ? -10.742 -0.793 31.158 1.00 88.00 112 HIS A O 1
ATOM 964 N N . ASP A 1 113 ? -10.334 0.388 29.290 1.00 90.38 113 ASP A N 1
ATOM 965 C CA . ASP A 1 113 ? -10.926 1.638 29.762 1.00 90.38 113 ASP A CA 1
ATOM 966 C C . ASP A 1 113 ? -12.446 1.557 29.937 1.00 90.38 113 ASP A C 1
ATOM 968 O O . ASP A 1 113 ? -12.988 2.249 30.796 1.00 90.38 113 ASP A O 1
ATOM 972 N N . ILE A 1 114 ? -13.136 0.687 29.190 1.00 91.81 114 ILE A N 1
ATOM 973 C CA . ILE A 1 114 ? -14.576 0.426 29.349 1.00 91.81 114 ILE A CA 1
ATOM 974 C C . ILE A 1 114 ? -14.845 -0.614 30.452 1.00 91.81 114 ILE A C 1
ATOM 976 O O . ILE A 1 114 ? -15.849 -0.518 31.164 1.00 91.81 114 ILE A O 1
ATOM 980 N N . ASN A 1 115 ? -13.952 -1.584 30.665 1.00 90.94 115 ASN A N 1
ATOM 981 C CA . ASN A 1 115 ? -14.135 -2.589 31.718 1.00 90.94 115 ASN A CA 1
ATOM 982 C C . ASN A 1 115 ? -14.128 -1.985 33.133 1.00 90.94 115 ASN A C 1
ATOM 984 O O . ASN A 1 115 ? -14.875 -2.446 34.001 1.00 90.94 115 ASN A O 1
ATOM 988 N N . ASN A 1 116 ? -13.332 -0.941 33.375 1.00 91.38 116 ASN A N 1
ATOM 989 C CA . ASN A 1 116 ? -13.295 -0.245 34.666 1.00 91.38 116 ASN A CA 1
ATOM 990 C C . ASN A 1 116 ? -14.655 0.372 35.065 1.00 91.38 116 ASN A C 1
ATOM 992 O O . ASN A 1 116 ? -15.184 0.003 36.119 1.00 91.38 116 ASN A O 1
ATOM 996 N N . PRO A 1 117 ? -15.280 1.258 34.265 1.00 94.12 117 PRO A N 1
ATOM 997 C CA . PRO A 1 117 ? -16.591 1.809 34.585 1.00 94.12 117 PRO A CA 1
ATOM 998 C C . PRO A 1 117 ? -17.687 0.739 34.602 1.00 94.12 117 PRO A C 1
ATOM 1000 O O . PRO A 1 117 ? -18.570 0.822 35.452 1.00 94.12 117 PRO A O 1
ATOM 1003 N N . LEU A 1 118 ? -17.622 -0.300 33.759 1.00 92.56 118 LEU A N 1
ATOM 1004 C CA . LEU A 1 118 ? -18.558 -1.430 33.848 1.00 92.56 118 LEU A CA 1
ATOM 1005 C C . LEU A 1 118 ? -18.461 -2.142 35.201 1.00 92.56 118 LEU A C 1
ATOM 1007 O O . LEU A 1 118 ? -19.483 -2.408 35.829 1.00 92.56 118 LEU A O 1
ATOM 1011 N N . THR A 1 119 ? -17.247 -2.389 35.695 1.00 93.44 119 THR A N 1
ATOM 1012 C CA . THR A 1 119 ? -17.022 -2.984 37.023 1.00 93.44 119 THR A CA 1
ATOM 1013 C C . THR A 1 119 ? -17.634 -2.120 38.126 1.00 93.44 119 THR A C 1
ATOM 1015 O O . THR A 1 119 ? -18.293 -2.637 39.030 1.00 93.44 119 THR A O 1
ATOM 1018 N N . ILE A 1 120 ? -17.476 -0.798 38.025 1.00 93.19 120 ILE A N 1
ATOM 1019 C CA . ILE A 1 120 ? -18.095 0.170 38.935 1.00 93.19 120 ILE A CA 1
ATOM 1020 C C . ILE A 1 120 ? -19.627 0.082 38.848 1.00 93.19 120 ILE A C 1
ATOM 1022 O O . ILE A 1 120 ? -20.282 -0.060 39.880 1.00 93.19 120 ILE A O 1
ATOM 1026 N N . ILE A 1 121 ? -20.206 0.091 37.644 1.00 91.88 121 ILE A N 1
ATOM 1027 C CA . ILE A 1 121 ? -21.656 -0.037 37.427 1.00 91.88 121 ILE A CA 1
ATOM 1028 C C . ILE A 1 121 ? -22.185 -1.342 38.032 1.00 91.88 121 ILE A C 1
ATOM 1030 O O . ILE A 1 121 ? -23.193 -1.324 38.740 1.00 91.88 121 ILE A O 1
ATOM 1034 N N . PHE A 1 122 ? -21.503 -2.470 37.834 1.00 93.69 122 PHE A N 1
ATOM 1035 C CA . PHE A 1 122 ? -21.893 -3.751 38.429 1.00 93.69 122 PHE A CA 1
ATOM 1036 C C . PHE A 1 122 ? -21.801 -3.741 39.961 1.00 93.69 122 PHE A C 1
ATOM 1038 O O . PHE A 1 122 ? -22.694 -4.253 40.640 1.00 93.69 122 PHE A O 1
ATOM 1045 N N . ALA A 1 123 ? -20.761 -3.128 40.529 1.00 92.88 123 ALA A N 1
ATOM 1046 C CA . ALA A 1 123 ? -20.612 -3.014 41.976 1.00 92.88 123 ALA A CA 1
ATOM 1047 C C . ALA A 1 123 ? -21.710 -2.134 42.601 1.00 92.88 123 ALA A C 1
ATOM 1049 O O . ALA A 1 123 ? -22.332 -2.526 43.594 1.00 92.88 123 ALA A O 1
ATOM 1050 N N . TYR A 1 124 ? -21.976 -0.964 42.012 1.00 93.69 124 TYR A N 1
ATOM 1051 C CA . TYR A 1 124 ? -22.988 -0.031 42.510 1.00 93.69 124 TYR A CA 1
ATOM 1052 C C . TYR A 1 124 ? -24.414 -0.521 42.272 1.00 93.69 124 TYR A C 1
ATOM 1054 O O . TYR A 1 124 ? -25.227 -0.393 43.182 1.00 93.69 124 TYR A O 1
ATOM 1062 N N . SER A 1 125 ? -24.714 -1.136 41.125 1.00 92.62 125 SER A N 1
ATOM 1063 C CA . SER A 1 125 ? -26.030 -1.749 40.880 1.00 92.62 125 SER A CA 1
ATOM 1064 C C . SER A 1 125 ? -26.323 -2.844 41.903 1.00 92.62 125 SER A C 1
ATOM 1066 O O . SER A 1 125 ? -27.375 -2.816 42.530 1.00 92.62 125 SER A O 1
ATOM 1068 N N . ARG A 1 126 ? -25.361 -3.731 42.192 1.00 92.12 126 ARG A N 1
ATOM 1069 C CA . ARG A 1 126 ? -25.515 -4.767 43.229 1.00 92.12 126 ARG A CA 1
ATOM 1070 C C . ARG A 1 126 ? -25.690 -4.187 44.635 1.00 92.12 126 ARG A C 1
ATOM 1072 O O . ARG A 1 126 ? -26.421 -4.748 45.451 1.00 92.12 126 ARG A O 1
ATOM 1079 N N . LYS A 1 127 ? -24.996 -3.089 44.954 1.00 92.38 127 LYS A N 1
ATOM 1080 C CA . LYS A 1 127 ? -25.166 -2.389 46.237 1.00 92.38 127 LYS A CA 1
ATOM 1081 C C . LYS A 1 127 ? -26.554 -1.749 46.331 1.00 92.38 127 LYS A C 1
ATOM 1083 O O . LYS A 1 127 ? -27.206 -1.901 47.357 1.00 92.38 127 LYS A O 1
ATOM 1088 N N . ALA A 1 128 ? -26.998 -1.080 45.270 1.00 90.44 128 ALA A N 1
ATOM 1089 C CA . ALA A 1 128 ? -28.307 -0.444 45.192 1.00 90.44 128 ALA A CA 1
ATOM 1090 C C . ALA A 1 128 ? -29.444 -1.474 45.268 1.00 90.44 128 ALA A C 1
ATOM 1092 O O . ALA A 1 128 ? -30.401 -1.251 45.999 1.00 90.44 128 ALA A O 1
ATOM 1093 N N . GLU A 1 129 ? -29.297 -2.630 44.612 1.00 90.25 129 GLU A N 1
ATOM 1094 C CA . GLU A 1 129 ? -30.265 -3.737 44.635 1.00 90.25 129 GLU A CA 1
ATOM 1095 C C . GLU A 1 129 ? -30.535 -4.216 46.070 1.00 90.25 129 GLU A C 1
ATOM 1097 O O . GLU A 1 129 ? -31.682 -4.399 46.463 1.00 90.25 129 GLU A O 1
ATOM 1102 N N . ARG A 1 130 ? -29.484 -4.327 46.898 1.00 88.75 130 ARG A N 1
ATOM 1103 C CA . ARG A 1 130 ? -29.605 -4.695 48.322 1.00 88.75 130 ARG A CA 1
ATOM 1104 C C . ARG A 1 130 ? -30.291 -3.623 49.170 1.00 88.75 130 ARG A C 1
ATOM 1106 O O . ARG A 1 130 ? -30.934 -3.952 50.163 1.00 88.75 130 ARG A O 1
ATOM 1113 N N . SER A 1 131 ? -30.112 -2.351 48.824 1.00 86.69 131 SER A N 1
ATOM 1114 C CA . SER A 1 131 ? -30.690 -1.220 49.562 1.00 86.69 131 SER A CA 1
ATOM 1115 C C . SER A 1 131 ? -32.116 -0.878 49.123 1.00 86.69 131 SER A C 1
ATOM 1117 O O . SER A 1 131 ? -32.845 -0.271 49.897 1.00 86.69 131 SER A O 1
ATOM 1119 N N . ALA A 1 132 ? -32.521 -1.274 47.916 1.00 85.94 132 ALA A N 1
ATOM 1120 C CA . ALA A 1 132 ? -33.823 -0.975 47.323 1.00 85.94 132 ALA A CA 1
ATOM 1121 C C . ALA A 1 132 ? -34.854 -2.111 47.477 1.00 85.94 132 ALA A C 1
ATOM 1123 O O . ALA A 1 132 ? -35.878 -2.092 46.805 1.00 85.94 132 ALA A O 1
ATOM 1124 N N . THR A 1 133 ? -34.611 -3.084 48.366 1.00 80.00 133 THR A N 1
ATOM 1125 C CA . THR A 1 133 ? -35.445 -4.294 48.539 1.00 80.00 133 THR A CA 1
ATOM 1126 C C . THR A 1 133 ? -36.933 -3.995 48.784 1.00 80.00 133 THR A C 1
ATOM 1128 O O . THR A 1 133 ? -37.790 -4.806 48.447 1.00 80.00 133 THR A O 1
ATOM 1131 N N . GLU A 1 134 ? -37.251 -2.825 49.339 1.00 84.31 134 GLU A N 1
ATOM 1132 C CA . GLU A 1 134 ? -38.619 -2.400 49.663 1.00 84.31 134 GLU A CA 1
ATOM 1133 C C . GLU A 1 134 ? -39.303 -1.591 48.545 1.00 84.31 134 GLU A C 1
ATOM 1135 O O . GLU A 1 134 ? -40.496 -1.311 48.644 1.00 84.31 134 GLU A O 1
ATOM 1140 N N . ASN A 1 135 ? -38.584 -1.224 47.475 1.00 90.19 135 ASN A N 1
ATOM 1141 C CA . ASN A 1 135 ? -39.127 -0.453 46.356 1.00 90.19 135 ASN A CA 1
ATOM 1142 C C . ASN A 1 135 ? -39.008 -1.236 45.027 1.00 90.19 135 ASN A C 1
ATOM 1144 O O . ASN A 1 135 ? -37.943 -1.226 44.399 1.00 90.19 135 ASN A O 1
ATOM 1148 N N . PRO A 1 136 ? -40.101 -1.884 44.574 1.00 88.06 136 PRO A N 1
ATOM 1149 C CA . PRO A 1 136 ? -40.116 -2.691 43.352 1.00 88.06 136 PRO A CA 1
ATOM 1150 C C . PRO A 1 136 ? -39.738 -1.916 42.083 1.00 88.06 136 PRO A C 1
ATOM 1152 O O . PRO A 1 136 ? -39.080 -2.469 41.207 1.00 88.06 136 PRO A O 1
ATOM 1155 N N . GLU A 1 137 ? -40.113 -0.639 41.995 1.00 90.75 137 GLU A N 1
ATOM 1156 C CA . GLU A 1 137 ? -39.869 0.207 40.819 1.00 90.75 137 GLU A CA 1
ATOM 1157 C C . GLU A 1 137 ? -38.371 0.524 40.669 1.00 90.75 137 GLU A C 1
ATOM 1159 O O . GLU A 1 137 ? -37.786 0.414 39.593 1.00 90.75 137 GLU A O 1
ATOM 1164 N N . VAL A 1 138 ? -37.697 0.819 41.785 1.00 89.44 138 VAL A N 1
ATOM 1165 C CA . VAL A 1 138 ? -36.244 1.061 41.805 1.00 89.44 138 VAL A CA 1
ATOM 1166 C C . VAL A 1 138 ? -35.460 -0.214 41.479 1.00 89.44 138 VAL A C 1
ATOM 1168 O O . VAL A 1 138 ? -34.439 -0.155 40.792 1.00 89.44 138 VAL A O 1
ATOM 1171 N N . LEU A 1 139 ? -35.941 -1.371 41.938 1.00 91.19 139 LEU A N 1
ATOM 1172 C CA . LEU A 1 139 ? -35.378 -2.680 41.595 1.00 91.19 139 LEU A CA 1
ATOM 1173 C C . LEU A 1 139 ? -35.421 -2.951 40.084 1.00 91.19 139 LEU A C 1
ATOM 1175 O O . LEU A 1 139 ? -34.441 -3.457 39.529 1.00 91.19 139 LEU A O 1
ATOM 1179 N N . GLU A 1 140 ? -36.515 -2.584 39.416 1.00 92.44 140 GLU A N 1
ATOM 1180 C CA . GLU A 1 140 ? -36.660 -2.722 37.965 1.00 92.44 140 GLU A CA 1
ATOM 1181 C C . GLU A 1 140 ? -35.649 -1.847 37.209 1.00 92.44 140 GLU A C 1
ATOM 1183 O O . GLU A 1 140 ? -34.907 -2.364 36.368 1.00 92.44 140 GLU A O 1
ATOM 1188 N N . PHE A 1 141 ? -35.500 -0.572 37.587 1.00 92.06 141 PHE A N 1
ATOM 1189 C CA . PHE A 1 141 ? -34.495 0.315 36.984 1.00 92.06 141 PHE A CA 1
ATOM 1190 C C . PHE A 1 141 ? -33.059 -0.189 37.179 1.00 92.06 141 PHE A C 1
ATOM 1192 O O . PHE A 1 141 ? -32.243 -0.148 36.255 1.00 92.06 141 PHE A O 1
ATOM 1199 N N . ILE A 1 142 ? -32.725 -0.700 38.368 1.00 92.75 142 ILE A N 1
ATOM 1200 C CA . ILE A 1 142 ? -31.391 -1.260 38.643 1.00 92.75 142 ILE A CA 1
ATOM 1201 C C . ILE A 1 142 ? -31.128 -2.486 37.761 1.00 92.75 142 ILE A C 1
ATOM 1203 O O . ILE A 1 142 ? -30.017 -2.651 37.241 1.00 92.75 142 ILE A O 1
ATOM 1207 N N . LYS A 1 143 ? -32.142 -3.335 37.569 1.00 91.81 143 LYS A N 1
ATOM 1208 C CA . LYS A 1 143 ? -32.053 -4.503 36.693 1.00 91.81 143 LYS A CA 1
ATOM 1209 C C . LYS A 1 143 ? -31.834 -4.086 35.237 1.00 91.81 143 LYS A C 1
ATOM 1211 O O . LYS A 1 143 ? -30.942 -4.637 34.594 1.00 91.81 143 LYS A O 1
ATOM 1216 N N . GLU A 1 144 ? -32.558 -3.083 34.750 1.00 93.56 144 GLU A N 1
ATOM 1217 C CA . GLU A 1 144 ? -32.403 -2.556 33.388 1.00 93.56 144 GLU A CA 1
ATOM 1218 C C . GLU A 1 144 ? -31.005 -1.954 33.145 1.00 93.56 144 GLU A C 1
ATOM 1220 O O . GLU A 1 144 ? -30.380 -2.203 32.104 1.00 93.56 144 GLU A O 1
ATOM 1225 N N . ILE A 1 145 ? -30.457 -1.227 34.129 1.00 92.88 145 ILE A N 1
ATOM 1226 C CA . ILE A 1 145 ? -29.074 -0.718 34.089 1.00 92.88 145 ILE A CA 1
ATOM 1227 C C . ILE A 1 145 ? -28.080 -1.880 33.991 1.00 92.88 145 ILE A C 1
ATOM 1229 O O . ILE A 1 145 ? -27.148 -1.837 33.183 1.00 92.88 145 ILE A O 1
ATOM 1233 N N . ARG A 1 146 ? -28.280 -2.939 34.783 1.00 92.44 146 ARG A N 1
ATOM 1234 C CA . ARG A 1 146 ? -27.394 -4.109 34.791 1.00 92.44 146 ARG A CA 1
ATOM 1235 C C . ARG A 1 146 ? -27.447 -4.878 33.473 1.00 92.44 146 ARG A C 1
ATOM 1237 O O . ARG A 1 146 ? -26.401 -5.255 32.954 1.00 92.44 146 ARG A O 1
ATOM 1244 N N . GLU A 1 147 ? -28.638 -5.080 32.918 1.00 94.38 147 GLU A N 1
ATOM 1245 C CA . GLU A 1 147 ? -28.818 -5.713 31.607 1.00 94.38 147 GLU A CA 1
ATOM 1246 C C . GLU A 1 147 ? -28.178 -4.884 30.488 1.00 94.38 147 GLU A C 1
ATOM 1248 O O . GLU A 1 147 ? -27.535 -5.432 29.594 1.00 94.38 147 GLU A O 1
ATOM 1253 N N . SER A 1 148 ? -28.289 -3.557 30.550 1.00 92.69 148 SER A N 1
ATOM 1254 C CA . SER A 1 148 ? -27.625 -2.664 29.596 1.00 92.69 148 SER A CA 1
ATOM 1255 C C . SER A 1 148 ? -26.101 -2.749 29.692 1.00 92.69 148 SER A C 1
ATOM 1257 O O . SER A 1 148 ? -25.433 -2.857 28.663 1.00 92.69 148 SER A O 1
ATOM 1259 N N . ALA A 1 149 ? -25.549 -2.766 30.907 1.00 92.25 149 ALA A N 1
ATOM 1260 C CA . ALA A 1 149 ? -24.117 -2.941 31.136 1.00 92.25 149 ALA A CA 1
ATOM 1261 C C . ALA A 1 149 ? -23.607 -4.297 30.611 1.00 92.25 149 ALA A C 1
ATOM 1263 O O . ALA A 1 149 ? -22.550 -4.356 29.984 1.00 92.25 149 ALA A O 1
ATOM 1264 N N . ASP A 1 150 ? -24.379 -5.369 30.795 1.00 93.12 150 ASP A N 1
ATOM 1265 C CA . ASP A 1 150 ? -24.049 -6.707 30.289 1.00 93.12 150 ASP A CA 1
ATOM 1266 C C . ASP A 1 150 ? -24.057 -6.763 28.751 1.00 93.12 150 ASP A C 1
ATOM 1268 O O . ASP A 1 150 ? -23.129 -7.288 28.130 1.00 93.12 150 ASP A O 1
ATOM 1272 N N . ARG A 1 151 ? -25.040 -6.116 28.106 1.00 93.81 151 ARG A N 1
ATOM 1273 C CA . ARG A 1 151 ? -25.075 -5.961 26.640 1.00 93.81 151 ARG A CA 1
ATOM 1274 C C . ARG A 1 151 ? -23.846 -5.224 26.103 1.00 93.81 151 ARG A C 1
ATOM 1276 O O . ARG A 1 151 ? -23.305 -5.623 25.068 1.00 93.81 151 ARG A O 1
ATOM 1283 N N . ILE A 1 152 ? -23.394 -4.175 26.794 1.00 92.00 152 ILE A N 1
ATOM 1284 C CA . ILE A 1 152 ? -22.181 -3.427 26.425 1.00 92.00 152 ILE A CA 1
ATOM 1285 C C . ILE A 1 152 ? -20.944 -4.317 26.578 1.00 92.00 152 ILE A C 1
ATOM 1287 O O . ILE A 1 152 ? -20.147 -4.411 25.644 1.00 92.00 152 ILE A O 1
ATOM 1291 N N . ALA A 1 153 ? -20.810 -5.018 27.709 1.00 90.75 153 ALA A N 1
ATOM 1292 C CA . ALA A 1 153 ? -19.695 -5.928 27.966 1.00 90.75 153 ALA A CA 1
ATOM 1293 C C . ALA A 1 153 ? -19.594 -7.023 26.892 1.00 90.75 153 ALA A C 1
ATOM 1295 O O . ALA A 1 153 ? -18.513 -7.286 26.357 1.00 90.75 153 ALA A O 1
ATOM 1296 N N . LYS A 1 154 ? -20.733 -7.617 26.523 1.00 91.44 154 LYS A N 1
ATOM 1297 C CA . LYS A 1 154 ? -20.810 -8.640 25.478 1.00 91.44 154 LYS A CA 1
ATOM 1298 C C . LYS A 1 154 ? -20.441 -8.088 24.101 1.00 91.44 154 LYS A C 1
ATOM 1300 O O . LYS A 1 154 ? -19.602 -8.673 23.426 1.00 91.44 154 LYS A O 1
ATOM 1305 N N . SER A 1 155 ? -20.998 -6.938 23.717 1.00 90.31 155 SER A N 1
ATOM 1306 C CA . SER A 1 155 ? -20.707 -6.305 22.420 1.00 90.31 155 SER A CA 1
ATOM 1307 C C . SER A 1 155 ? -19.224 -5.950 22.275 1.00 90.31 155 SER A C 1
ATOM 1309 O O . SER A 1 155 ? -18.635 -6.143 21.213 1.00 90.31 155 SER A O 1
ATOM 1311 N N . LEU A 1 156 ? -18.597 -5.480 23.355 1.00 88.19 156 LEU A N 1
ATOM 1312 C CA . LEU A 1 156 ? -17.170 -5.168 23.399 1.00 88.19 156 LEU A CA 1
ATOM 1313 C C . LEU A 1 156 ? -16.295 -6.427 23.290 1.00 88.19 156 LEU A C 1
ATOM 1315 O O . LEU A 1 156 ? -15.292 -6.426 22.573 1.00 88.19 156 LEU A O 1
ATOM 1319 N N . ALA A 1 157 ? -16.685 -7.513 23.963 1.00 86.38 157 ALA A N 1
ATOM 1320 C CA . ALA A 1 157 ? -15.998 -8.799 23.870 1.00 86.38 157 ALA A CA 1
ATOM 1321 C C . ALA A 1 157 ? -16.108 -9.411 22.464 1.00 86.38 157 ALA A C 1
ATOM 1323 O O . ALA A 1 157 ? -15.113 -9.907 21.931 1.00 86.38 157 ALA A O 1
ATOM 1324 N N . ASP A 1 158 ? -17.289 -9.342 21.848 1.00 87.75 158 ASP A N 1
ATOM 1325 C CA . ASP A 1 158 ? -17.526 -9.835 20.490 1.00 87.75 158 ASP A CA 1
ATOM 1326 C C . ASP A 1 158 ? -16.744 -9.009 19.456 1.00 87.75 158 ASP A C 1
ATOM 1328 O O . ASP A 1 158 ? -16.116 -9.579 18.562 1.00 87.75 158 ASP A O 1
ATOM 1332 N N . PHE A 1 159 ? -16.684 -7.682 19.621 1.00 84.81 159 PHE A N 1
ATOM 1333 C CA . PHE A 1 159 ? -15.881 -6.797 18.772 1.00 84.81 159 PHE A CA 1
ATOM 1334 C C . PHE A 1 159 ? -14.375 -7.093 18.869 1.00 84.81 159 PHE A C 1
ATOM 1336 O O . PHE A 1 159 ? -13.703 -7.225 17.845 1.00 84.81 159 PHE A O 1
ATOM 1343 N N . SER A 1 160 ? -13.851 -7.274 20.087 1.00 82.50 160 SER A N 1
ATOM 1344 C CA . SER A 1 160 ? -12.443 -7.631 20.332 1.00 82.50 160 SER A CA 1
ATOM 1345 C C . SER A 1 160 ? -12.075 -8.993 19.720 1.00 82.50 160 SER A C 1
ATOM 1347 O O . SER A 1 160 ? -11.053 -9.139 19.040 1.00 82.50 160 SER A O 1
ATOM 1349 N N . ARG A 1 161 ? -12.957 -9.993 19.864 1.00 80.56 161 ARG A N 1
ATOM 1350 C CA . ARG A 1 161 ? -12.773 -11.322 19.261 1.00 80.56 161 ARG A CA 1
ATOM 1351 C C . ARG A 1 161 ? -12.814 -11.276 17.740 1.00 80.56 161 ARG A C 1
ATOM 1353 O O . ARG A 1 161 ? -11.933 -11.857 17.117 1.00 80.56 161 ARG A O 1
ATOM 1360 N N . ALA A 1 162 ? -13.785 -10.584 17.142 1.00 77.19 162 ALA A N 1
ATOM 1361 C CA . ALA A 1 162 ? -13.930 -10.496 15.687 1.00 77.19 162 ALA A CA 1
ATOM 1362 C C . ALA A 1 162 ? -12.676 -9.926 15.001 1.00 77.19 162 ALA A C 1
ATOM 1364 O O . ALA A 1 162 ? -12.314 -10.378 13.916 1.00 77.19 162 ALA A O 1
ATOM 1365 N N . GLN A 1 163 ? -11.969 -9.002 15.657 1.00 66.31 163 GLN A N 1
ATOM 1366 C CA . GLN A 1 163 ? -10.703 -8.473 15.146 1.00 66.31 163 GLN A CA 1
ATOM 1367 C C . GLN A 1 163 ? -9.526 -9.448 15.251 1.00 66.31 163 GLN A C 1
ATOM 1369 O O . GLN A 1 163 ? -8.607 -9.382 14.444 1.00 66.31 163 GLN A O 1
ATOM 1374 N N . THR A 1 164 ? -9.561 -10.397 16.188 1.00 60.06 164 THR A N 1
ATOM 1375 C CA . THR A 1 164 ? -8.522 -11.437 16.302 1.00 60.06 164 THR A CA 1
ATOM 1376 C C . THR A 1 164 ? -8.598 -12.456 15.145 1.00 60.06 164 THR A C 1
ATOM 1378 O O . THR A 1 164 ? -7.634 -13.172 14.889 1.00 60.06 164 THR A O 1
ATOM 1381 N N . TYR A 1 165 ? -9.714 -12.511 14.401 1.00 52.03 165 TYR A N 1
ATOM 1382 C CA . TYR A 1 165 ? -9.955 -13.481 13.318 1.00 52.03 165 TYR A CA 1
ATOM 1383 C C . TYR A 1 165 ? -9.513 -13.035 11.906 1.00 52.03 165 TYR A C 1
ATOM 1385 O O . TYR A 1 165 ? -9.799 -13.727 10.927 1.00 52.03 165 TYR A O 1
ATOM 1393 N N . GLN A 1 166 ? -8.795 -11.923 11.758 1.00 49.62 166 GLN A N 1
ATOM 1394 C CA . GLN A 1 166 ? -8.279 -11.436 10.468 1.00 49.62 166 GLN A CA 1
ATOM 1395 C C . GLN A 1 166 ? -6.795 -11.081 10.682 1.00 49.62 166 GLN A C 1
ATOM 1397 O O . GLN A 1 166 ? -6.511 -10.238 11.513 1.00 49.62 166 GLN A O 1
ATOM 1402 N N . THR A 1 167 ? -5.757 -11.675 10.089 1.00 46.91 167 THR A N 1
ATOM 1403 C CA . THR A 1 167 ? -5.541 -12.374 8.815 1.00 46.91 167 THR A CA 1
ATOM 1404 C C . THR A 1 167 ? -4.201 -13.127 8.896 1.00 46.91 167 THR A C 1
ATOM 1406 O O . THR A 1 167 ? -3.205 -12.520 9.285 1.00 46.91 167 THR A O 1
ATOM 1409 N N . VAL A 1 168 ? -4.122 -14.395 8.467 1.00 45.03 168 VAL A N 1
ATOM 1410 C CA . VAL A 1 168 ? -2.827 -15.048 8.186 1.00 45.03 168 VAL A CA 1
ATOM 1411 C C . VAL A 1 168 ? -2.558 -14.950 6.688 1.00 45.03 168 VAL A C 1
ATOM 1413 O O . VAL A 1 168 ? -3.226 -15.590 5.871 1.00 45.03 168 VAL A O 1
ATOM 1416 N N . THR A 1 169 ? -1.588 -14.119 6.317 1.00 46.34 169 THR A N 1
ATOM 1417 C CA . THR A 1 169 ? -1.119 -13.983 4.937 1.00 46.34 169 THR A CA 1
ATOM 1418 C C . THR A 1 169 ? -0.156 -15.129 4.641 1.00 46.34 169 THR A C 1
ATOM 1420 O O . THR A 1 169 ? 0.977 -15.141 5.114 1.00 46.34 169 THR A O 1
ATOM 1423 N N . THR A 1 170 ? -0.610 -16.121 3.875 1.00 53.47 170 THR A N 1
ATOM 1424 C CA . THR A 1 170 ? 0.271 -17.169 3.342 1.00 53.47 170 THR A CA 1
ATOM 1425 C C . THR A 1 170 ? 0.739 -16.788 1.933 1.00 53.47 170 THR A C 1
ATOM 1427 O O . THR A 1 170 ? 0.045 -16.022 1.256 1.00 53.47 170 THR A O 1
ATOM 1430 N N . PRO A 1 171 ? 1.863 -17.340 1.432 1.00 50.94 171 PRO A N 1
ATOM 1431 C CA . PRO A 1 171 ? 2.307 -17.128 0.049 1.00 50.94 171 PRO A CA 1
ATOM 1432 C C . PRO A 1 171 ? 1.295 -17.568 -1.033 1.00 50.94 171 PRO A C 1
ATOM 1434 O O . PRO A 1 171 ? 1.523 -17.305 -2.210 1.00 50.94 171 PRO A O 1
ATOM 1437 N N . PHE A 1 172 ? 0.168 -18.185 -0.653 1.00 48.25 172 PHE A N 1
ATOM 1438 C CA . PHE A 1 172 ? -0.910 -18.629 -1.543 1.00 48.25 172 PHE A CA 1
ATOM 1439 C C . PHE A 1 172 ? -2.225 -17.836 -1.386 1.00 48.25 172 PHE A C 1
ATOM 1441 O O . PHE A 1 172 ? -3.232 -18.208 -1.985 1.00 48.25 172 PHE A O 1
ATOM 1448 N N . GLY A 1 173 ? -2.234 -16.740 -0.617 1.00 43.31 173 GLY A N 1
ATOM 1449 C CA . GLY A 1 173 ? -3.421 -15.909 -0.371 1.00 43.31 173 GLY A CA 1
ATOM 1450 C C . GLY A 1 173 ? -3.892 -15.915 1.093 1.00 43.31 173 GLY A C 1
ATOM 1451 O O . GLY A 1 173 ? -3.302 -16.604 1.935 1.00 43.31 173 GLY A O 1
ATOM 1452 N N . PRO A 1 174 ? -4.917 -15.106 1.432 1.00 43.38 174 PRO A N 1
ATOM 1453 C CA . PRO A 1 174 ? -5.420 -14.994 2.798 1.00 43.38 174 PRO A CA 1
ATOM 1454 C C . PRO A 1 174 ? -6.167 -16.270 3.198 1.00 43.38 174 PRO A C 1
ATOM 1456 O O . PRO A 1 174 ? -7.144 -16.647 2.553 1.00 43.38 174 PRO A O 1
ATOM 1459 N N . ILE A 1 175 ? -5.723 -16.922 4.275 1.00 50.25 175 ILE A N 1
ATOM 1460 C CA . ILE A 1 175 ? -6.417 -18.074 4.864 1.00 50.25 175 ILE A CA 1
ATOM 1461 C C . ILE A 1 175 ? -6.870 -17.683 6.272 1.00 50.25 175 ILE A C 1
ATOM 1463 O O . ILE A 1 175 ? -6.096 -17.147 7.067 1.00 50.25 175 ILE A O 1
ATOM 1467 N N . THR A 1 176 ? -8.137 -17.945 6.590 1.00 42.47 176 THR A N 1
ATOM 1468 C CA . THR A 1 176 ? -8.668 -17.816 7.950 1.00 42.47 176 THR A CA 1
ATOM 1469 C C . THR A 1 176 ? -8.082 -18.936 8.811 1.00 42.47 176 THR A C 1
ATOM 1471 O O . THR A 1 176 ? -8.409 -20.104 8.609 1.00 42.47 176 THR A O 1
ATOM 1474 N N . SER A 1 177 ? -7.199 -18.603 9.752 1.00 44.75 177 SER A N 1
ATOM 1475 C CA . SER A 1 177 ? -6.648 -19.558 10.720 1.00 44.75 177 SER A CA 1
ATOM 1476 C C . SER A 1 177 ? -7.287 -19.322 12.081 1.00 44.75 177 SER A C 1
ATOM 1478 O O . SER A 1 177 ? -7.250 -18.206 12.592 1.00 44.75 177 SER A O 1
ATOM 1480 N N . HIS A 1 178 ? -7.838 -20.378 12.683 1.00 42.84 178 HIS A N 1
ATOM 1481 C CA . HIS A 1 178 ? -8.333 -20.350 14.056 1.00 42.84 178 HIS A CA 1
ATOM 1482 C C . HIS A 1 178 ? -7.210 -19.940 15.016 1.00 42.84 178 HIS A C 1
ATOM 1484 O O . HIS A 1 178 ? -6.142 -20.559 15.040 1.00 42.84 178 HIS A O 1
ATOM 1490 N N . GLY A 1 179 ? -7.462 -18.909 15.825 1.00 42.53 179 GLY A N 1
ATOM 1491 C CA . GLY A 1 179 ? -6.698 -18.681 17.045 1.00 42.53 179 GLY A CA 1
ATOM 1492 C C . GLY A 1 179 ? -6.821 -19.934 17.901 1.00 42.53 179 GLY A C 1
ATOM 1493 O O . GLY A 1 179 ? -7.934 -20.355 18.211 1.00 42.53 179 GLY A O 1
ATOM 1494 N N . LYS A 1 180 ? -5.687 -20.577 18.195 1.00 37.50 180 LYS A N 1
ATOM 1495 C CA . LYS A 1 180 ? -5.639 -21.782 19.021 1.00 37.50 180 LYS A CA 1
ATOM 1496 C C . LYS A 1 180 ? -6.422 -21.543 20.306 1.00 37.50 180 LYS A C 1
ATOM 1498 O O . LYS A 1 180 ? -6.083 -20.676 21.109 1.00 37.50 180 LYS A O 1
ATOM 1503 N N . GLU A 1 181 ? -7.464 -22.340 20.461 1.00 37.06 181 GLU A N 1
ATOM 1504 C CA . GLU A 1 181 ? -8.176 -22.563 21.700 1.00 37.06 181 GLU A CA 1
ATOM 1505 C C . GLU A 1 181 ? -7.143 -23.046 22.729 1.00 37.06 181 GLU A C 1
ATOM 1507 O O . GLU A 1 181 ? -6.625 -24.160 22.640 1.00 37.06 181 GLU A O 1
ATOM 1512 N N . ASN A 1 182 ? -6.752 -22.169 23.656 1.00 37.28 182 ASN A N 1
ATOM 1513 C CA . ASN A 1 182 ? -6.028 -22.589 24.849 1.00 37.28 182 ASN A CA 1
ATOM 1514 C C . ASN A 1 182 ? -7.013 -23.415 25.678 1.00 37.28 182 ASN A C 1
ATOM 1516 O O . ASN A 1 182 ? -7.792 -22.859 26.448 1.00 37.28 182 ASN A O 1
ATOM 1520 N N . VAL A 1 183 ? -6.994 -24.731 25.476 1.00 37.19 183 VAL A N 1
ATOM 1521 C CA . VAL A 1 183 ? -7.600 -25.707 26.379 1.00 37.19 183 VAL A CA 1
ATOM 1522 C C . VAL A 1 183 ? -6.734 -25.725 27.642 1.00 37.19 183 VAL A C 1
ATOM 1524 O O . VAL A 1 183 ? -5.569 -26.122 27.554 1.00 37.19 183 VAL A O 1
ATOM 1527 N N . PRO A 1 184 ? -7.237 -25.267 28.801 1.00 40.00 184 PRO A N 1
ATOM 1528 C CA . PRO A 1 184 ? -6.524 -25.445 30.049 1.00 40.00 184 PRO A CA 1
ATOM 1529 C C . PRO A 1 184 ? -6.667 -26.912 30.469 1.00 40.00 184 PRO A C 1
ATOM 1531 O O . PRO A 1 184 ? -7.776 -27.398 30.690 1.00 40.00 184 PRO A O 1
ATOM 1534 N N . SER A 1 185 ? -5.534 -27.608 30.515 1.00 42.62 185 SER A N 1
ATOM 1535 C CA . SER A 1 185 ? -5.337 -28.853 31.266 1.00 42.62 185 SER A CA 1
ATOM 1536 C C . SER A 1 185 ? -5.313 -28.590 32.765 1.00 42.62 185 SER A C 1
ATOM 1538 O O . SER A 1 185 ? -4.668 -27.583 33.140 1.00 42.62 185 SER A O 1
#

pLDDT: mean 76.92, std 15.46, range [37.06, 94.38]

Radius of gyration: 40.33 Å; chains: 1; bounding box: 79×58×113 Å

Foldseek 3Di:
DVVVVVVVVVVVVVCLVCVLVVLVVVLVVLVVVLVVVVVVVVVPDDDDPVVVCVSCVVSVVSVVVSVVVVVVSVVVVVVVVVVVVVVVVVVVVVVVVVVLVVVLVVLVVVLVVLVVVLVVLVVVLVVQCVVCVPPPVSNVVSVVSNVVSVVVNVVSVVVSVVSVQDFDQDPVGTDRDDDDDPDDD